Protein AF-0000000075587419 (afdb_homodimer)

Solvent-accessible surface area (backbone atoms only — not comparable to full-atom values): 16718 Å² total; per-residue (Å²): 127,81,74,70,80,61,80,51,51,25,39,32,24,31,25,65,52,13,29,48,68,8,31,44,42,32,24,50,43,50,51,53,29,52,75,66,73,36,56,77,49,46,43,78,40,46,19,4,67,45,66,88,37,53,71,34,62,35,39,66,67,46,31,51,58,33,42,78,71,72,31,72,43,68,49,55,13,34,51,61,53,76,65,49,57,74,70,33,64,33,36,35,16,32,32,68,66,49,41,52,57,54,43,68,64,37,88,46,70,73,46,31,68,29,51,42,49,40,35,77,23,35,66,84,53,67,85,52,72,47,48,65,79,32,86,88,57,51,73,66,36,42,51,49,33,49,52,50,42,52,36,13,44,52,31,42,50,61,69,75,95,127,81,74,69,79,60,78,52,51,24,38,32,23,32,25,65,50,13,28,49,68,8,30,45,42,33,25,51,43,50,50,53,30,52,77,68,73,36,55,77,48,45,43,77,40,46,19,4,68,43,66,87,37,53,71,34,62,35,40,67,68,46,32,50,59,33,40,78,72,72,32,72,45,67,50,57,12,33,52,59,53,75,64,49,58,75,69,33,66,34,36,33,18,32,32,68,68,47,42,53,56,54,42,68,65,37,88,46,68,74,46,29,67,28,52,41,48,40,35,78,23,36,67,86,52,67,86,50,75,48,48,66,79,32,88,88,56,51,74,65,35,44,51,49,32,49,52,48,42,51,36,15,44,52,31,42,51,60,68,75,95

Radius of gyration: 21.76 Å; Cα contacts (8 Å, |Δi|>4): 624; chains: 2; bounding box: 37×87×52 Å

Secondary structure (DSSP, 8-state):
--------EEEEEEESSSSSHHHHHHHHHHHHHHHTT-GGGEEEEEEESSSTTTTPPPPHHHHHHHHHTT----PPP-B--THHHHH-SEEEESSHHHHHHHHHH-SSHHHHTTEEEGGGG-SSSTT-------TTS-HHHHHHHHHHHHHHHHHHHHHH-/--------EEEEEEESSSSSHHHHHHHHHHHHHHHTT-GGGEEEEEEESSSTTTTPPPPHHHHHHHHHTT----PPP-B--THHHHH-SEEEESSHHHHHHHHHH-SSHHHHTTEEEGGGG-SSSTT-------TTS-HHHHHHHHHHHHHHHHHHHHHH-

Sequence (322 aa):
MTTKNEAQTKILFICLGNICRSPAAHAVFQKAIEERGLTHHYMVDSAGIGDWHVGQLPDKRMMLQGKKRGYCINHHARQFTNDDFQHFDYIVVMDDDNYRIISQRARNEAERKKVMKMADFFQEYKGVKSVPDPYYGTTRDFDNALDLIEDGVNGMLSRLVMTTKNEAQTKILFICLGNICRSPAAHAVFQKAIEERGLTHHYMVDSAGIGDWHVGQLPDKRMMLQGKKRGYCINHHARQFTNDDFQHFDYIVVMDDDNYRIISQRARNEAERKKVMKMADFFQEYKGVKSVPDPYYGTTRDFDNALDLIEDGVNGMLSRLV

Nearest PDB structures (foldseek):
  3js5-assembly1_A  TM=9.833E-01  e=1.349E-21  Entamoeba histolytica HM-1:IMSS
  3jvi-assembly1_A  TM=9.745E-01  e=3.110E-19  Entamoeba histolytica HM-1:IMSS
  5jnu-assembly1_B  TM=9.239E-01  e=7.171E-17  Mus musculus
  1c0e-assembly2_B  TM=9.337E-01  e=1.189E-16  Bos taurus
  1d2a-assembly2_B  TM=9.361E-01  e=1.591E-15  Saccharomyces cerevisiae

Organism: NCBI:txid702438

pLDDT: mean 94.75, std 10.55, range [31.19, 98.94]

Structure (mmCIF, N/CA/C/O backbone):
data_AF-0000000075587419-model_v1
#
loop_
_entity.id
_entity.type
_entity.pdbx_description
1 polymer protein-tyrosine-phosphatase
#
loop_
_atom_site.group_PDB
_atom_site.id
_atom_site.type_symbol
_atom_site.label_atom_id
_atom_site.label_alt_id
_atom_site.label_comp_id
_atom_site.label_asym_id
_atom_site.label_entity_id
_atom_site.label_seq_id
_atom_site.pdbx_PDB_ins_code
_atom_site.Cartn_x
_atom_site.Cartn_y
_atom_site.Cartn_z
_atom_site.occupancy
_atom_site.B_iso_or_equiv
_atom_site.auth_seq_id
_atom_site.auth_comp_id
_atom_site.auth_asym_id
_atom_site.auth_atom_id
_atom_site.pdbx_PDB_model_num
ATOM 1 N N . MET A 1 1 ? -3.43 -40.188 -30.297 1 31.19 1 MET A N 1
ATOM 2 C CA . MET A 1 1 ? -3.768 -39.688 -28.984 1 31.19 1 MET A CA 1
ATOM 3 C C . MET A 1 1 ? -3.809 -38.156 -29 1 31.19 1 MET A C 1
ATOM 5 O O . MET A 1 1 ? -2.791 -37.5 -29.25 1 31.19 1 MET A O 1
ATOM 9 N N . THR A 1 2 ? -4.816 -37.562 -29.562 1 38.53 2 THR A N 1
ATOM 10 C CA . THR A 1 2 ? -4.957 -36.125 -29.703 1 38.53 2 THR A CA 1
ATOM 11 C C . THR A 1 2 ? -4.574 -35.406 -28.406 1 38.53 2 THR A C 1
ATOM 13 O O . THR A 1 2 ? -5.168 -35.656 -27.359 1 38.53 2 THR A O 1
ATOM 16 N N . THR A 1 3 ? -3.326 -35.281 -28.094 1 41.09 3 THR A N 1
ATOM 17 C CA . THR A 1 3 ? -2.799 -34.531 -26.953 1 41.09 3 THR A CA 1
ATOM 18 C C . THR A 1 3 ? -3.705 -33.375 -26.578 1 41.09 3 THR A C 1
ATOM 20 O O . THR A 1 3 ? -3.9 -32.469 -27.391 1 41.09 3 THR A O 1
ATOM 23 N N . LYS A 1 4 ? -4.891 -33.719 -26.156 1 42.91 4 LYS A N 1
ATOM 24 C CA . LYS A 1 4 ? -5.898 -32.75 -25.719 1 42.91 4 LYS A CA 1
ATOM 25 C C . LYS A 1 4 ? -5.246 -31.5 -25.141 1 42.91 4 LYS A C 1
ATOM 27 O O . LYS A 1 4 ? -4.453 -31.578 -24.188 1 42.91 4 LYS A O 1
ATOM 32 N N . ASN A 1 5 ? -4.715 -30.516 -25.781 1 49.97 5 ASN A N 1
ATOM 33 C CA . ASN A 1 5 ? -4.223 -29.172 -25.469 1 49.97 5 ASN A CA 1
ATOM 34 C C . ASN A 1 5 ? -4.914 -28.578 -24.25 1 49.97 5 ASN A C 1
ATOM 36 O O . ASN A 1 5 ? -5.965 -27.953 -24.359 1 49.97 5 ASN A O 1
ATOM 40 N N . GLU A 1 6 ? -5.059 -29.438 -23.188 1 61.56 6 GLU A N 1
ATOM 41 C CA . GLU A 1 6 ? -5.805 -29.062 -22 1 61.56 6 GLU A CA 1
ATOM 42 C C . GLU A 1 6 ? -5.445 -27.656 -21.547 1 61.56 6 GLU A C 1
ATOM 44 O O . GLU A 1 6 ? -4.266 -27.297 -21.484 1 61.56 6 GLU A O 1
ATOM 49 N N . ALA A 1 7 ? -6.379 -26.719 -21.656 1 83.12 7 ALA A N 1
ATOM 50 C CA . ALA A 1 7 ? -6.262 -25.297 -21.344 1 83.12 7 ALA A CA 1
ATOM 51 C C . ALA A 1 7 ? -5.59 -25.094 -19.984 1 83.12 7 ALA A C 1
ATOM 53 O O . ALA A 1 7 ? -5.844 -25.828 -19.031 1 83.12 7 ALA A O 1
ATOM 54 N N . GLN A 1 8 ? -4.414 -24.547 -19.922 1 93.81 8 GLN A N 1
ATOM 55 C CA . GLN A 1 8 ? -3.662 -24.25 -18.719 1 93.81 8 GLN A CA 1
ATOM 56 C C . GLN A 1 8 ? -4.402 -23.219 -17.844 1 93.81 8 GLN A C 1
ATOM 58 O O . GLN A 1 8 ? -5.055 -22.312 -18.375 1 93.81 8 GLN A O 1
ATOM 63 N N . THR A 1 9 ? -4.395 -23.594 -16.516 1 97.38 9 THR A N 1
ATOM 64 C CA . THR A 1 9 ? -4.797 -22.562 -15.57 1 97.38 9 THR A CA 1
ATOM 65 C C . THR A 1 9 ? -3.707 -21.5 -15.43 1 97.38 9 THR A C 1
ATOM 67 O O . THR A 1 9 ? -2.553 -21.828 -15.148 1 97.38 9 THR A O 1
ATOM 70 N N . LYS A 1 10 ? -4.02 -20.234 -15.672 1 98.44 10 LYS A N 1
ATOM 71 C CA . LYS A 1 10 ? -3.041 -19.156 -15.688 1 98.44 10 LYS A CA 1
ATOM 72 C C . LYS A 1 10 ? -3.135 -18.312 -14.414 1 98.44 10 LYS A C 1
ATOM 74 O O . LYS A 1 10 ? -4.191 -17.766 -14.109 1 98.44 10 LYS A O 1
ATOM 79 N N . ILE A 1 11 ? -2.018 -18.219 -13.703 1 98.5 11 ILE A N 1
ATOM 80 C CA . ILE A 1 11 ? -1.975 -17.547 -12.414 1 98.5 11 ILE A CA 1
ATOM 81 C C . ILE A 1 11 ? -1 -16.375 -12.477 1 98.5 11 ILE A C 1
ATOM 83 O O . ILE A 1 11 ? 0.13 -16.516 -12.945 1 98.5 11 ILE A O 1
ATOM 87 N N . LEU A 1 12 ? -1.429 -15.219 -12.055 1 98.88 12 LEU A N 1
ATOM 88 C CA . LEU A 1 12 ? -0.591 -14.031 -11.953 1 98.88 12 LEU A CA 1
ATOM 89 C C . LEU A 1 12 ? -0.449 -13.586 -10.5 1 98.88 12 LEU A C 1
ATOM 91 O O . LEU A 1 12 ? -1.449 -13.352 -9.812 1 98.88 12 LEU A O 1
ATOM 95 N N . PHE A 1 13 ? 0.762 -13.539 -9.984 1 98.94 13 PHE A N 1
ATOM 96 C CA . PHE A 1 13 ? 1.027 -13.008 -8.648 1 98.94 13 PHE A CA 1
ATOM 97 C C . PHE A 1 13 ? 1.402 -11.539 -8.711 1 98.94 13 PHE A C 1
ATOM 99 O O . PHE A 1 13 ? 2.209 -11.133 -9.555 1 98.94 13 PHE A O 1
ATOM 106 N N . ILE A 1 14 ? 0.777 -10.688 -7.816 1 98.81 14 ILE A N 1
ATOM 107 C CA . ILE A 1 14 ? 0.972 -9.242 -7.875 1 98.81 14 ILE A CA 1
ATOM 108 C C . ILE A 1 14 ? 1.433 -8.727 -6.516 1 98.81 14 ILE A C 1
ATOM 110 O O . ILE A 1 14 ? 0.885 -9.117 -5.48 1 98.81 14 ILE A O 1
ATOM 114 N N . CYS A 1 15 ? 2.455 -7.961 -6.535 1 98.12 15 CYS A N 1
ATOM 115 C CA . CYS A 1 15 ? 2.781 -7.098 -5.406 1 98.12 15 CYS A CA 1
ATOM 116 C C . CYS A 1 15 ? 3.08 -5.68 -5.875 1 98.12 15 CYS A C 1
ATOM 118 O O . CYS A 1 15 ? 2.822 -5.336 -7.027 1 98.12 15 CYS A O 1
ATOM 120 N N . LEU A 1 16 ? 3.5 -4.84 -4.992 1 96.5 16 LEU A N 1
ATOM 121 C CA . LEU A 1 16 ? 3.643 -3.424 -5.32 1 96.5 16 LEU A CA 1
ATOM 122 C C . LEU A 1 16 ? 4.707 -3.219 -6.395 1 96.5 16 LEU A C 1
ATOM 124 O O . LEU A 1 16 ? 4.43 -2.631 -7.445 1 96.5 16 LEU A O 1
ATOM 128 N N . GLY A 1 17 ? 5.891 -3.811 -6.246 1 96.19 17 GLY A N 1
ATOM 129 C CA . GLY A 1 17 ? 7.012 -3.484 -7.113 1 96.19 17 GLY A CA 1
ATOM 130 C C . GLY A 1 17 ? 7.449 -4.648 -7.98 1 96.19 17 GLY A C 1
ATOM 131 O O . GLY A 1 17 ? 8.312 -4.492 -8.844 1 96.19 17 GLY A O 1
ATOM 132 N N . ASN A 1 18 ? 6.949 -5.844 -7.652 1 98.06 18 ASN A N 1
ATOM 133 C CA . ASN A 1 18 ? 7.332 -7.055 -8.375 1 98.06 18 ASN A CA 1
ATOM 134 C C . ASN A 1 18 ? 8.812 -7.363 -8.203 1 98.06 18 ASN A C 1
ATOM 136 O O . ASN A 1 18 ? 9.484 -7.781 -9.148 1 98.06 18 ASN A O 1
ATOM 140 N N . ILE A 1 19 ? 9.297 -7.152 -7.047 1 97.31 19 ILE A N 1
ATOM 141 C CA . ILE A 1 19 ? 10.719 -7.414 -6.863 1 97.31 19 ILE A CA 1
ATOM 142 C C . ILE A 1 19 ? 10.93 -8.25 -5.605 1 97.31 19 ILE A C 1
ATOM 144 O O . ILE A 1 19 ? 12.062 -8.633 -5.285 1 97.31 19 ILE A O 1
ATOM 148 N N . CYS A 1 20 ? 9.852 -8.531 -4.812 1 97.56 20 CYS A N 1
ATOM 149 C CA . CYS A 1 20 ? 10.031 -9.312 -3.596 1 97.56 20 CYS A CA 1
ATOM 150 C C . CYS A 1 20 ? 8.969 -10.391 -3.477 1 97.56 20 CYS A C 1
ATOM 152 O O . CYS A 1 20 ? 9.188 -11.539 -3.873 1 97.56 20 CYS A O 1
ATOM 154 N N . ARG A 1 21 ? 7.777 -10 -3.129 1 98.5 21 ARG A N 1
ATOM 155 C CA . ARG A 1 21 ? 6.738 -10.945 -2.736 1 98.5 21 ARG A CA 1
ATOM 156 C C . ARG A 1 21 ? 6.195 -11.695 -3.947 1 98.5 21 ARG A C 1
ATOM 158 O O . ARG A 1 21 ? 6.082 -12.922 -3.928 1 98.5 21 ARG A O 1
ATOM 165 N N . SER A 1 22 ? 5.941 -10.922 -5.051 1 98.88 22 SER A N 1
ATOM 166 C CA . SER A 1 22 ? 5.277 -11.555 -6.188 1 98.88 22 SER A CA 1
ATOM 167 C C . SER A 1 22 ? 6.238 -12.438 -6.973 1 98.88 22 SER A C 1
ATOM 169 O O . SER A 1 22 ? 5.879 -13.539 -7.387 1 98.88 22 SER A O 1
ATOM 171 N N . PRO A 1 23 ? 7.441 -12.055 -7.195 1 98.81 23 PRO A N 1
ATOM 172 C CA . PRO A 1 23 ? 8.344 -13.016 -7.84 1 98.81 23 PRO A CA 1
ATOM 173 C C . PRO A 1 23 ? 8.648 -14.227 -6.961 1 98.81 23 PRO A C 1
ATOM 175 O O . PRO A 1 23 ? 8.867 -15.328 -7.477 1 98.81 23 PRO A O 1
ATOM 178 N N . ALA A 1 24 ? 8.719 -14.062 -5.66 1 98.88 24 ALA A N 1
ATOM 179 C CA . ALA A 1 24 ? 8.859 -15.203 -4.762 1 98.88 24 ALA A CA 1
ATOM 180 C C . ALA A 1 24 ? 7.688 -16.172 -4.914 1 98.88 24 ALA A C 1
ATOM 182 O O . ALA A 1 24 ? 7.883 -17.391 -5.02 1 98.88 24 ALA A O 1
ATOM 183 N N . ALA A 1 25 ? 6.512 -15.625 -4.961 1 98.94 25 ALA A N 1
ATOM 184 C CA . ALA A 1 25 ? 5.316 -16.453 -5.141 1 98.94 25 ALA A CA 1
ATOM 185 C C . ALA A 1 25 ? 5.367 -17.203 -6.465 1 98.94 25 ALA A C 1
ATOM 187 O O . ALA A 1 25 ? 4.996 -18.375 -6.531 1 98.94 25 ALA A O 1
ATOM 188 N N . HIS A 1 26 ? 5.801 -16.516 -7.508 1 98.81 26 HIS A N 1
ATOM 189 C CA . HIS A 1 26 ? 5.992 -17.141 -8.812 1 98.81 26 HIS A CA 1
ATOM 190 C C . HIS A 1 26 ? 6.914 -18.359 -8.711 1 98.81 26 HIS A C 1
ATOM 192 O O . HIS A 1 26 ? 6.559 -19.453 -9.156 1 98.81 26 HIS A O 1
ATOM 198 N N . ALA A 1 27 ? 8.031 -18.172 -8.109 1 98.88 27 ALA A N 1
ATOM 199 C CA . ALA A 1 27 ? 9.047 -19.234 -8.031 1 98.88 27 ALA A CA 1
ATOM 200 C C . ALA A 1 27 ? 8.562 -20.391 -7.164 1 98.88 27 ALA A C 1
ATOM 202 O O . ALA A 1 27 ? 8.766 -21.562 -7.504 1 98.88 27 ALA A O 1
ATOM 203 N N . VAL A 1 28 ? 7.949 -20.047 -6.062 1 98.88 28 VAL A N 1
ATOM 204 C CA . VAL A 1 28 ? 7.438 -21.078 -5.156 1 98.88 28 VAL A CA 1
ATOM 205 C C . VAL A 1 28 ? 6.371 -21.906 -5.863 1 98.88 28 VAL A C 1
ATOM 207 O O . VAL A 1 28 ? 6.375 -23.141 -5.785 1 98.88 28 VAL A O 1
ATOM 210 N N . PHE A 1 29 ? 5.477 -21.203 -6.543 1 98.75 29 PHE A N 1
ATOM 211 C CA . PHE A 1 29 ? 4.426 -21.906 -7.281 1 98.75 29 PHE A CA 1
ATOM 212 C C . PHE A 1 29 ? 5.023 -22.766 -8.383 1 98.75 29 PHE A C 1
ATOM 214 O O . PHE A 1 29 ? 4.625 -23.922 -8.547 1 98.75 29 PHE A O 1
ATOM 221 N N . GLN A 1 30 ? 5.953 -22.203 -9.086 1 98.38 30 GLN A N 1
ATOM 222 C CA . GLN A 1 30 ? 6.602 -22.938 -10.172 1 98.38 30 GLN A CA 1
ATOM 223 C C . GLN A 1 30 ? 7.25 -24.219 -9.664 1 98.38 30 GLN A C 1
ATOM 225 O O . GLN A 1 30 ? 7.066 -25.281 -10.25 1 98.38 30 GLN A O 1
ATOM 230 N N . LYS A 1 31 ? 7.973 -24.094 -8.633 1 98.44 31 LYS A N 1
ATOM 231 C CA . LYS A 1 31 ? 8.625 -25.281 -8.07 1 98.44 31 LYS A CA 1
ATOM 232 C C . LYS A 1 31 ? 7.594 -26.312 -7.609 1 98.44 31 LYS A C 1
ATOM 234 O O . LYS A 1 31 ? 7.77 -27.516 -7.828 1 98.44 31 LYS A O 1
ATOM 239 N N . ALA A 1 32 ? 6.582 -25.859 -6.984 1 98.12 32 ALA A N 1
ATOM 240 C CA . ALA A 1 32 ? 5.547 -26.75 -6.457 1 98.12 32 ALA A CA 1
ATOM 241 C C . ALA A 1 32 ? 4.891 -27.547 -7.578 1 98.12 32 ALA A C 1
ATOM 243 O O . ALA A 1 32 ? 4.66 -28.75 -7.441 1 98.12 32 ALA A O 1
ATOM 244 N N . ILE A 1 33 ? 4.617 -26.891 -8.68 1 97.25 33 ILE A N 1
ATOM 245 C CA . ILE A 1 33 ? 3.941 -27.594 -9.758 1 97.25 33 ILE A CA 1
ATOM 246 C C . ILE A 1 33 ? 4.93 -28.516 -10.469 1 97.25 33 ILE A C 1
ATOM 248 O O . ILE A 1 33 ? 4.555 -29.594 -10.945 1 97.25 33 ILE A O 1
ATOM 252 N N . GLU A 1 34 ? 6.164 -28.094 -10.562 1 97.19 34 GLU A N 1
ATOM 253 C CA . GLU A 1 34 ? 7.188 -28.969 -11.133 1 97.19 34 GLU A CA 1
ATOM 254 C C . GLU A 1 34 ? 7.336 -30.25 -10.328 1 97.19 34 GLU A C 1
ATOM 256 O O . GLU A 1 34 ? 7.355 -31.344 -10.891 1 97.19 34 GLU A O 1
ATOM 261 N N . GLU A 1 35 ? 7.344 -30.109 -9.062 1 97.06 35 GLU A N 1
ATOM 262 C CA . GLU A 1 35 ? 7.535 -31.25 -8.172 1 97.06 35 GLU A CA 1
ATOM 263 C C . GLU A 1 35 ? 6.336 -32.188 -8.211 1 97.06 35 GLU A C 1
ATOM 265 O O . GLU A 1 35 ? 6.465 -33.375 -7.934 1 97.06 35 GLU A O 1
ATOM 270 N N . ARG A 1 36 ? 5.227 -31.703 -8.641 1 95.38 36 ARG A N 1
ATOM 271 C CA . ARG A 1 36 ? 4 -32.5 -8.648 1 95.38 36 ARG A CA 1
ATOM 272 C C . ARG A 1 36 ? 3.662 -32.969 -10.055 1 95.38 36 ARG A C 1
ATOM 274 O O . ARG A 1 36 ? 2.609 -33.562 -10.281 1 95.38 36 ARG A O 1
ATOM 281 N N . GLY A 1 37 ? 4.492 -32.656 -11.031 1 95.5 37 GLY A N 1
ATOM 282 C CA . GLY A 1 37 ? 4.254 -33.062 -12.414 1 95.5 37 GLY A CA 1
ATOM 283 C C . GLY A 1 37 ? 3.1 -32.312 -13.055 1 95.5 37 GLY A C 1
ATOM 284 O O . GLY A 1 37 ? 2.41 -32.844 -13.922 1 95.5 37 GLY A O 1
ATOM 285 N N . LEU A 1 38 ? 2.91 -31.031 -12.594 1 95.5 38 LEU A N 1
ATOM 286 C CA . LEU A 1 38 ? 1.747 -30.281 -13.039 1 95.5 38 LEU A CA 1
ATOM 287 C C . LEU A 1 38 ? 2.168 -29.125 -13.938 1 95.5 38 LEU A C 1
ATOM 289 O O . LEU A 1 38 ? 1.377 -28.203 -14.188 1 95.5 38 LEU A O 1
ATOM 293 N N . THR A 1 39 ? 3.35 -29.125 -14.445 1 95.06 39 THR A N 1
ATOM 294 C CA . THR A 1 39 ? 3.918 -28.016 -15.195 1 95.06 39 THR A CA 1
ATOM 295 C C . THR A 1 39 ? 3.08 -27.719 -16.438 1 95.06 39 THR A C 1
ATOM 297 O O . THR A 1 39 ? 2.936 -26.547 -16.828 1 95.06 39 THR A O 1
ATOM 300 N N . HIS A 1 40 ? 2.461 -28.688 -17 1 94.5 40 HIS A N 1
ATOM 301 C CA . HIS A 1 40 ? 1.701 -28.5 -18.234 1 94.5 40 HIS A CA 1
ATOM 302 C C . HIS A 1 40 ? 0.271 -28.062 -17.938 1 94.5 40 HIS A C 1
ATOM 304 O O . HIS A 1 40 ? -0.466 -27.688 -18.844 1 94.5 40 HIS A O 1
ATOM 310 N N . HIS A 1 41 ? -0.057 -28.031 -16.688 1 95.94 41 HIS A N 1
ATOM 311 C CA . HIS A 1 41 ? -1.428 -27.703 -16.312 1 95.94 41 HIS A CA 1
ATOM 312 C C . HIS A 1 41 ? -1.55 -26.25 -15.883 1 95.94 41 HIS A C 1
ATOM 314 O O . HIS A 1 41 ? -2.658 -25.719 -15.781 1 95.94 41 HIS A O 1
ATOM 320 N N . TYR A 1 42 ? -0.368 -25.609 -15.656 1 97.31 42 TYR A N 1
ATOM 321 C CA . TYR A 1 42 ? -0.406 -24.266 -15.117 1 97.31 42 TYR A CA 1
ATOM 322 C C . TYR A 1 42 ? 0.548 -23.344 -15.875 1 97.31 42 TYR A C 1
ATOM 324 O O . TYR A 1 42 ? 1.586 -23.797 -16.375 1 97.31 42 TYR A O 1
ATOM 332 N N . MET A 1 43 ? 0.171 -22.125 -16.031 1 97.31 43 MET A N 1
ATOM 333 C CA . MET A 1 43 ? 1.04 -21.016 -16.406 1 97.31 43 MET A CA 1
ATOM 334 C C . MET A 1 43 ? 1.11 -19.984 -15.297 1 97.31 43 MET A C 1
ATOM 336 O O . MET A 1 43 ? 0.081 -19.578 -14.758 1 97.31 43 MET A O 1
ATOM 340 N N . VAL A 1 44 ? 2.301 -19.641 -14.922 1 98.19 44 VAL A N 1
ATOM 341 C CA . VAL A 1 44 ? 2.459 -18.719 -13.805 1 98.19 44 VAL A CA 1
ATOM 342 C C . VAL A 1 44 ? 3.297 -17.516 -14.234 1 98.19 44 VAL A C 1
ATOM 344 O O . VAL A 1 44 ? 4.203 -17.656 -15.055 1 98.19 44 VAL A O 1
ATOM 347 N N . ASP A 1 45 ? 2.938 -16.344 -13.75 1 98.56 45 ASP A N 1
ATOM 348 C CA . ASP A 1 45 ? 3.65 -15.086 -13.961 1 98.56 45 ASP A CA 1
ATOM 349 C C . ASP A 1 45 ? 3.537 -14.172 -12.742 1 98.56 45 ASP A C 1
ATOM 351 O O . ASP A 1 45 ? 2.85 -14.508 -11.773 1 98.56 45 ASP A O 1
ATOM 355 N N . SER A 1 46 ? 4.285 -13.164 -12.703 1 98.81 46 SER A N 1
ATOM 356 C CA . SER A 1 46 ? 4.18 -12.156 -11.656 1 98.81 46 SER A CA 1
ATOM 357 C C . SER A 1 46 ? 4.363 -10.75 -12.227 1 98.81 46 SER A C 1
ATOM 359 O O . SER A 1 46 ? 4.969 -10.578 -13.289 1 98.81 46 SER A O 1
ATOM 361 N N . ALA A 1 47 ? 3.777 -9.742 -11.578 1 98.75 47 ALA A N 1
ATOM 362 C CA . ALA A 1 47 ? 3.828 -8.344 -12.008 1 98.75 47 ALA A CA 1
ATOM 363 C C . ALA A 1 47 ? 3.709 -7.398 -10.812 1 98.75 47 ALA A C 1
ATOM 365 O O . ALA A 1 47 ? 3.35 -7.82 -9.711 1 98.75 47 ALA A O 1
ATOM 366 N N . GLY A 1 48 ? 4.062 -6.172 -11.07 1 98.12 48 GLY A N 1
ATOM 367 C CA . GLY A 1 48 ? 3.908 -5.117 -10.078 1 98.12 48 GLY A CA 1
ATOM 368 C C . GLY A 1 48 ? 2.834 -4.109 -10.445 1 98.12 48 GLY A C 1
ATOM 369 O O . GLY A 1 48 ? 2.389 -4.059 -11.594 1 98.12 48 GLY A O 1
ATOM 370 N N . ILE A 1 49 ? 2.473 -3.336 -9.469 1 95.62 49 ILE A N 1
ATOM 371 C CA . ILE A 1 49 ? 1.471 -2.293 -9.672 1 95.62 49 ILE A CA 1
ATOM 372 C C . ILE A 1 49 ? 2.104 -1.097 -10.375 1 95.62 49 ILE A C 1
ATOM 374 O O . ILE A 1 49 ? 1.521 -0.541 -11.312 1 95.62 49 ILE A O 1
ATOM 378 N N . GLY A 1 50 ? 3.316 -0.728 -9.906 1 89.06 50 GLY A N 1
ATOM 379 C CA . GLY A 1 50 ? 4.016 0.385 -10.531 1 89.06 50 GLY A CA 1
ATOM 380 C C . GLY A 1 50 ? 5.062 -0.056 -11.539 1 89.06 50 GLY A C 1
ATOM 381 O O . GLY A 1 50 ? 5.387 -1.242 -11.625 1 89.06 50 GLY A O 1
ATOM 382 N N . ASP A 1 51 ? 5.598 0.902 -12.305 1 91.12 51 ASP A N 1
ATOM 383 C CA . ASP A 1 51 ? 6.562 0.585 -13.352 1 91.12 51 ASP A CA 1
ATOM 384 C C . ASP A 1 51 ? 7.984 0.91 -12.898 1 91.12 51 ASP A C 1
ATOM 386 O O . ASP A 1 51 ? 8.914 0.901 -13.711 1 91.12 51 ASP A O 1
ATOM 390 N N . TRP A 1 52 ? 8.18 1.095 -11.664 1 89.38 52 TRP A N 1
ATOM 391 C CA . TRP A 1 52 ? 9.414 1.648 -11.125 1 89.38 52 TRP A CA 1
ATOM 392 C C . TRP A 1 52 ? 10.57 0.658 -11.273 1 89.38 52 TRP A C 1
ATOM 394 O O . TRP A 1 52 ? 11.727 1.057 -11.383 1 89.38 52 TRP A O 1
ATOM 404 N N . HIS A 1 53 ? 10.18 -0.604 -11.289 1 93.44 53 HIS A N 1
ATOM 405 C CA . HIS A 1 53 ? 11.234 -1.615 -11.281 1 93.44 53 HIS A CA 1
ATOM 406 C C . HIS A 1 53 ? 11.195 -2.469 -12.539 1 93.44 53 HIS A C 1
ATOM 408 O O . HIS A 1 53 ? 11.766 -3.559 -12.578 1 93.44 53 HIS A O 1
ATOM 414 N N . VAL A 1 54 ? 10.508 -2.031 -13.586 1 96 54 VAL A N 1
ATOM 415 C CA . VAL A 1 54 ? 10.352 -2.803 -14.812 1 96 54 VAL A CA 1
ATOM 416 C C . VAL A 1 54 ? 11.719 -3.195 -15.359 1 96 54 VAL A C 1
ATOM 418 O O . VAL A 1 54 ? 12.609 -2.354 -15.484 1 96 54 VAL A O 1
ATOM 421 N N . GLY A 1 55 ? 11.859 -4.461 -15.625 1 97.62 55 GLY A N 1
ATOM 422 C CA . GLY A 1 55 ? 13.086 -4.969 -16.219 1 97.62 55 GLY A CA 1
ATOM 423 C C . GLY A 1 55 ? 14.125 -5.379 -15.188 1 97.62 55 GLY A C 1
ATOM 424 O O . GLY A 1 55 ? 15.117 -6.031 -15.516 1 97.62 55 GLY A O 1
ATOM 425 N N . GLN A 1 56 ? 13.914 -5.086 -13.914 1 97.25 56 GLN A N 1
ATOM 426 C CA . GLN A 1 56 ? 14.875 -5.375 -12.859 1 97.25 56 GLN A CA 1
ATOM 427 C C . GLN A 1 56 ? 14.672 -6.777 -12.289 1 97.25 56 GLN A C 1
ATOM 429 O O . GLN A 1 56 ? 13.562 -7.324 -12.359 1 97.25 56 GLN A O 1
ATOM 434 N N . LEU A 1 57 ? 15.742 -7.324 -11.797 1 97.75 57 LEU A N 1
ATOM 435 C CA . LEU A 1 57 ? 15.68 -8.578 -11.055 1 97.75 57 LEU A CA 1
ATOM 436 C C . LEU A 1 57 ? 15.094 -8.367 -9.664 1 97.75 57 LEU A C 1
ATOM 438 O O . LEU A 1 57 ? 15.039 -7.238 -9.172 1 97.75 57 LEU A O 1
ATOM 442 N N . PRO A 1 58 ? 14.648 -9.445 -9.039 1 97.94 58 PRO A N 1
ATOM 443 C CA . PRO A 1 58 ? 14.133 -9.344 -7.672 1 97.94 58 PRO A CA 1
ATOM 444 C C . PRO A 1 58 ? 15.188 -8.852 -6.684 1 97.94 58 PRO A C 1
ATOM 446 O O . PRO A 1 58 ? 16.375 -8.836 -7 1 97.94 58 PRO A O 1
ATOM 449 N N . ASP A 1 59 ? 14.695 -8.375 -5.594 1 97.56 59 ASP A N 1
ATOM 450 C CA . ASP A 1 59 ? 15.562 -7.98 -4.488 1 97.56 59 ASP A CA 1
ATOM 451 C C . ASP A 1 59 ? 16.562 -9.086 -4.152 1 97.56 59 ASP A C 1
ATOM 453 O O . ASP A 1 59 ? 16.188 -10.258 -4.031 1 97.56 59 ASP A O 1
ATOM 457 N N . LYS A 1 60 ? 17.812 -8.672 -3.967 1 97.81 60 LYS A N 1
ATOM 458 C CA . LYS A 1 60 ? 18.875 -9.641 -3.73 1 97.81 60 LYS A CA 1
ATOM 459 C C . LYS A 1 60 ? 18.609 -10.461 -2.473 1 97.81 60 LYS A C 1
ATOM 461 O O . LYS A 1 6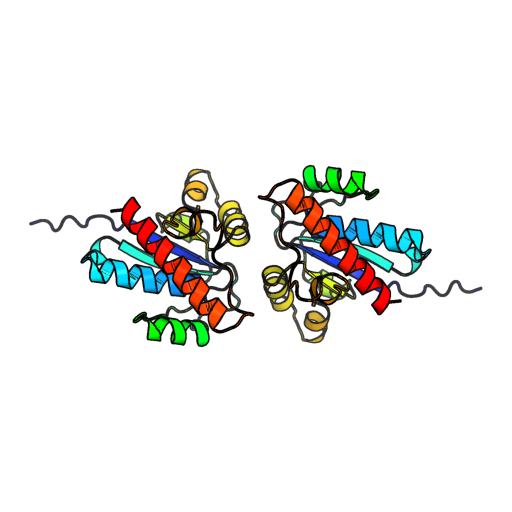0 ? 18.938 -11.648 -2.418 1 97.81 60 LYS A O 1
ATOM 466 N N . ARG A 1 61 ? 18.109 -9.875 -1.452 1 98.19 61 ARG A N 1
ATOM 467 C CA . ARG A 1 61 ? 17.812 -10.578 -0.208 1 98.19 61 ARG A CA 1
ATOM 468 C C . ARG A 1 61 ? 16.734 -11.641 -0.419 1 98.19 61 ARG A C 1
ATOM 470 O O . ARG A 1 61 ? 16.828 -12.734 0.136 1 98.19 61 ARG A O 1
ATOM 477 N N . MET A 1 62 ? 15.75 -11.305 -1.246 1 98.5 62 MET A N 1
ATOM 478 C CA . MET A 1 62 ? 14.719 -12.289 -1.556 1 98.5 62 MET A CA 1
ATOM 479 C C . MET A 1 62 ? 15.289 -13.438 -2.377 1 98.5 62 MET A C 1
ATOM 481 O O . MET A 1 62 ? 14.977 -14.602 -2.129 1 98.5 62 MET A O 1
ATOM 485 N N . MET A 1 63 ? 16.141 -13.125 -3.342 1 98.56 63 MET A N 1
ATOM 486 C CA . MET A 1 63 ? 16.781 -14.156 -4.156 1 98.56 63 MET A CA 1
ATOM 487 C C . MET A 1 63 ? 17.609 -15.094 -3.287 1 98.56 63 MET A C 1
ATOM 489 O O . MET A 1 63 ? 17.547 -16.312 -3.451 1 98.56 63 MET A O 1
ATOM 493 N N . LEU A 1 64 ? 18.328 -14.531 -2.348 1 98.25 64 LEU A N 1
ATOM 494 C CA . LEU A 1 64 ? 19.219 -15.312 -1.492 1 98.25 64 LEU A CA 1
ATOM 495 C C . LEU A 1 64 ? 18.406 -16.234 -0.571 1 98.25 64 LEU A C 1
ATOM 497 O O . LEU A 1 64 ? 18.688 -17.422 -0.492 1 98.25 64 LEU A O 1
ATOM 501 N N . GLN A 1 65 ? 17.438 -15.633 0.138 1 98.5 65 GLN A N 1
ATOM 502 C CA . GLN A 1 65 ? 16.625 -16.438 1.044 1 98.5 65 GLN A CA 1
ATOM 503 C C . GLN A 1 65 ? 15.859 -17.516 0.284 1 98.5 65 GLN A C 1
ATOM 505 O O . GLN A 1 65 ? 15.695 -18.641 0.778 1 98.5 65 GLN A O 1
ATOM 510 N N . GLY A 1 66 ? 15.383 -17.141 -0.878 1 98.56 66 GLY A N 1
ATOM 511 C CA . GLY A 1 66 ? 14.727 -18.141 -1.724 1 98.56 66 GLY A CA 1
ATOM 512 C C . GLY A 1 66 ? 15.641 -19.266 -2.137 1 98.56 66 GLY A C 1
ATOM 513 O O . GLY A 1 66 ? 15.25 -20.438 -2.096 1 98.56 66 GLY A O 1
ATOM 514 N N . LYS A 1 67 ? 16.828 -18.891 -2.523 1 98.5 67 LYS A N 1
ATOM 515 C CA . LYS A 1 67 ? 17.812 -19.891 -2.955 1 98.5 67 LYS A CA 1
ATOM 516 C C . LYS A 1 67 ? 18.109 -20.891 -1.84 1 98.5 67 LYS A C 1
ATOM 518 O O . LYS A 1 67 ? 18.234 -22.094 -2.094 1 98.5 67 LYS A O 1
ATOM 523 N N . LYS A 1 68 ? 18.203 -20.422 -0.621 1 98.44 68 LYS A N 1
ATOM 524 C CA . LYS A 1 68 ? 18.453 -21.281 0.532 1 98.44 68 LYS A CA 1
ATOM 525 C C . LYS A 1 68 ? 17.359 -22.344 0.672 1 98.44 68 LYS A C 1
ATOM 527 O O . LYS A 1 68 ? 17.594 -23.422 1.234 1 98.44 68 LYS A O 1
ATOM 532 N N . ARG A 1 69 ? 16.219 -22.094 0.099 1 98.19 69 ARG A N 1
ATOM 533 C CA . ARG A 1 69 ? 15.086 -23 0.213 1 98.19 69 ARG A CA 1
ATOM 534 C C . ARG A 1 69 ? 14.859 -23.766 -1.088 1 98.19 69 ARG A C 1
ATOM 536 O O . ARG A 1 69 ? 13.867 -24.484 -1.231 1 98.19 69 ARG A O 1
ATOM 543 N N . GLY A 1 70 ? 15.742 -23.5 -2.051 1 98.31 70 GLY A N 1
ATOM 544 C CA . GLY A 1 70 ? 15.695 -24.25 -3.297 1 98.31 70 GLY A CA 1
ATOM 545 C C . GLY A 1 70 ? 14.875 -23.562 -4.375 1 98.31 70 GLY A C 1
ATOM 546 O O . GLY A 1 70 ? 14.492 -24.188 -5.367 1 98.31 70 GLY A O 1
ATOM 547 N N . TYR A 1 71 ? 14.555 -22.281 -4.18 1 98.56 71 TYR A N 1
ATOM 548 C CA . TYR A 1 71 ? 13.781 -21.547 -5.184 1 98.56 71 TYR A CA 1
ATOM 549 C C . TYR A 1 71 ? 14.703 -20.75 -6.098 1 98.56 71 TYR A C 1
ATOM 551 O O . TYR A 1 71 ? 15.703 -20.188 -5.645 1 98.56 71 TYR A O 1
ATOM 559 N N . CYS A 1 72 ? 14.328 -20.719 -7.387 1 97.38 72 CYS A N 1
ATOM 560 C CA . CYS A 1 72 ? 14.977 -19.828 -8.336 1 97.38 72 CYS A CA 1
ATOM 561 C C . CYS A 1 72 ? 14.117 -18.594 -8.594 1 97.38 72 CYS A C 1
ATOM 563 O O . CYS A 1 72 ? 13.219 -18.609 -9.438 1 97.38 72 CYS A O 1
ATOM 565 N N . ILE A 1 73 ? 14.383 -17.531 -7.875 1 98.12 73 ILE A N 1
ATOM 566 C CA . ILE A 1 73 ? 13.633 -16.281 -7.984 1 98.12 73 ILE A CA 1
ATOM 567 C C . ILE A 1 73 ? 14.375 -15.312 -8.891 1 98.12 73 ILE A C 1
ATOM 569 O O . ILE A 1 73 ? 15.273 -14.602 -8.438 1 98.12 73 ILE A O 1
ATOM 573 N N . ASN A 1 74 ? 14.039 -15.289 -10.172 1 96.75 74 ASN A N 1
ATOM 574 C CA . ASN A 1 74 ? 14.828 -14.531 -11.133 1 96.75 74 ASN A CA 1
ATOM 575 C C . ASN A 1 74 ? 13.93 -13.836 -12.156 1 96.75 74 ASN A C 1
ATOM 577 O O . ASN A 1 74 ? 14.406 -13.422 -13.219 1 96.75 74 ASN A O 1
ATOM 581 N N . HIS A 1 75 ? 12.695 -13.758 -11.758 1 96.81 75 HIS A N 1
ATOM 582 C CA . HIS A 1 75 ? 11.75 -13.117 -12.656 1 96.81 75 HIS A CA 1
ATOM 583 C C . HIS A 1 75 ? 12.062 -11.633 -12.828 1 96.81 75 HIS A C 1
ATOM 585 O O . HIS A 1 75 ? 12.312 -10.93 -11.852 1 96.81 75 HIS A O 1
ATOM 591 N N . HIS A 1 76 ? 12.016 -11.148 -14.102 1 97.56 76 HIS A N 1
ATOM 592 C CA . HIS A 1 76 ? 12.18 -9.719 -14.344 1 97.56 76 HIS A CA 1
ATOM 593 C C . HIS A 1 76 ? 10.859 -8.977 -14.156 1 97.56 76 HIS A C 1
ATOM 595 O O . HIS A 1 76 ? 9.836 -9.383 -14.711 1 97.56 76 HIS A O 1
ATOM 601 N N . ALA A 1 77 ? 11 -7.91 -13.422 1 98.19 77 ALA A N 1
ATOM 602 C CA . ALA A 1 77 ? 9.805 -7.156 -13.047 1 98.19 77 ALA A CA 1
ATOM 603 C C . ALA A 1 77 ? 9.094 -6.609 -14.281 1 98.19 77 ALA A C 1
ATOM 605 O O . ALA A 1 77 ? 9.734 -6.145 -15.219 1 98.19 77 ALA A O 1
ATOM 606 N N . ARG A 1 78 ? 7.832 -6.652 -14.258 1 98.25 78 ARG A N 1
ATOM 607 C CA . ARG A 1 78 ? 6.957 -6.008 -15.234 1 98.25 78 ARG A CA 1
ATOM 608 C C . ARG A 1 78 ? 5.742 -5.395 -14.555 1 98.25 78 ARG A C 1
ATOM 610 O O . ARG A 1 78 ? 5.422 -5.734 -13.414 1 98.25 78 ARG A O 1
ATOM 617 N N . GLN A 1 79 ? 5.109 -4.461 -15.273 1 97.81 79 GLN A N 1
ATOM 618 C CA . GLN A 1 79 ? 3.951 -3.775 -14.711 1 97.81 79 GLN A CA 1
ATOM 619 C C . GLN A 1 79 ? 2.654 -4.488 -15.078 1 97.81 79 GLN A C 1
ATOM 621 O O . GLN A 1 79 ? 2.484 -4.93 -16.219 1 97.81 79 GLN A O 1
ATOM 626 N N . PHE A 1 80 ? 1.801 -4.594 -14.125 1 98.5 80 PHE A N 1
ATOM 627 C CA . PHE A 1 80 ? 0.438 -5.055 -14.367 1 98.5 80 PHE A CA 1
ATOM 628 C C . PHE A 1 80 ? -0.263 -4.156 -15.375 1 98.5 80 PHE A C 1
ATOM 630 O O . PHE A 1 80 ? -0.118 -2.934 -15.336 1 98.5 80 PHE A O 1
ATOM 637 N N . THR A 1 81 ? -0.966 -4.75 -16.297 1 97.25 81 THR A N 1
ATOM 638 C CA . THR A 1 81 ? -1.838 -4.039 -17.234 1 97.25 81 THR A CA 1
ATOM 639 C C . THR A 1 81 ? -3.24 -4.641 -17.234 1 97.25 81 THR A C 1
ATOM 641 O O . THR A 1 81 ? -3.43 -5.785 -16.797 1 97.25 81 THR A O 1
ATOM 644 N N . ASN A 1 82 ? -4.148 -3.895 -17.734 1 96 82 ASN A N 1
ATOM 645 C CA . ASN A 1 82 ? -5.523 -4.375 -17.766 1 96 82 ASN A CA 1
ATOM 646 C C . ASN A 1 82 ? -5.672 -5.617 -18.641 1 96 82 ASN A C 1
ATOM 648 O O . ASN A 1 82 ? -6.578 -6.426 -18.422 1 96 82 ASN A O 1
ATOM 652 N N . ASP A 1 83 ? -4.77 -5.793 -19.562 1 97.38 83 ASP A N 1
ATOM 653 C CA . ASP A 1 83 ? -4.781 -6.988 -20.391 1 97.38 83 ASP A CA 1
ATOM 654 C C . ASP A 1 83 ? -4.566 -8.25 -19.562 1 97.38 83 ASP A C 1
ATOM 656 O O . ASP A 1 83 ? -4.98 -9.336 -19.953 1 97.38 83 ASP A O 1
ATOM 660 N N . ASP A 1 84 ? -3.977 -8.055 -18.438 1 98.44 84 ASP A N 1
ATOM 661 C CA . ASP A 1 84 ? -3.719 -9.203 -17.578 1 98.44 84 ASP A CA 1
ATOM 662 C C . ASP A 1 84 ? -5.023 -9.805 -17.062 1 98.44 84 ASP A C 1
ATOM 664 O O . ASP A 1 84 ? -5.102 -11.016 -16.828 1 98.44 84 ASP A O 1
ATOM 668 N N . PHE A 1 85 ? -6.062 -9.016 -16.938 1 98.25 85 PHE A N 1
ATOM 669 C CA . PHE A 1 85 ? -7.367 -9.531 -16.562 1 98.25 85 PHE A CA 1
ATOM 670 C C . PHE A 1 85 ? -7.871 -10.547 -17.578 1 98.25 85 PHE A C 1
ATOM 672 O O . PHE A 1 85 ? -8.555 -11.508 -17.219 1 98.25 85 PHE A O 1
ATOM 679 N N . GLN A 1 86 ? -7.48 -10.336 -18.812 1 97 86 GLN A N 1
ATOM 680 C CA . GLN A 1 86 ? -7.953 -11.219 -19.875 1 97 86 GLN A CA 1
ATOM 681 C C . GLN A 1 86 ? -7.082 -12.469 -19.984 1 97 86 GLN A C 1
ATOM 683 O O . GLN A 1 86 ? -7.578 -13.547 -20.312 1 97 86 GLN A O 1
ATOM 688 N N . HIS A 1 87 ? -5.914 -12.328 -19.672 1 97.62 87 HIS A N 1
ATOM 689 C CA . HIS A 1 87 ? -4.945 -13.383 -19.938 1 97.62 87 HIS A CA 1
ATOM 690 C C . HIS A 1 87 ? -4.902 -14.391 -18.797 1 97.62 87 HIS A C 1
ATOM 692 O O . HIS A 1 87 ? -4.602 -15.57 -19.016 1 97.62 87 HIS A O 1
ATOM 698 N N . PHE A 1 88 ? -5.199 -13.961 -17.625 1 98.44 88 PHE A N 1
ATOM 699 C CA . PHE A 1 88 ? -5.016 -14.844 -16.469 1 98.44 88 PHE A CA 1
ATOM 700 C C . PHE A 1 88 ? -6.359 -15.242 -15.875 1 98.44 88 PHE A C 1
ATOM 702 O O . PHE A 1 88 ? -7.32 -14.469 -15.93 1 98.44 88 PHE A O 1
ATOM 709 N N . ASP A 1 89 ? -6.367 -16.438 -15.312 1 97.94 89 ASP A N 1
ATOM 710 C CA . ASP A 1 89 ? -7.559 -16.953 -14.656 1 97.94 89 ASP A CA 1
ATOM 711 C C . ASP A 1 89 ? -7.633 -16.5 -13.203 1 97.94 89 ASP A C 1
ATOM 713 O O . ASP A 1 89 ? -8.727 -16.281 -12.672 1 97.94 89 ASP A O 1
ATOM 717 N N . TYR A 1 90 ? -6.457 -16.391 -12.562 1 98.25 90 TYR A N 1
ATOM 718 C CA . TYR A 1 90 ? -6.328 -15.93 -11.18 1 98.25 90 TYR A CA 1
ATOM 719 C C . TYR A 1 90 ? -5.281 -14.836 -11.062 1 98.25 90 TYR A C 1
ATOM 721 O O . TYR A 1 90 ? -4.211 -14.914 -11.672 1 98.25 90 TYR A O 1
ATOM 729 N N . ILE A 1 91 ? -5.637 -13.82 -10.391 1 98.81 91 ILE A N 1
ATOM 730 C CA . ILE A 1 91 ? -4.73 -12.734 -10.023 1 98.81 91 ILE A CA 1
ATOM 731 C C . ILE A 1 91 ? -4.605 -12.664 -8.5 1 98.81 91 ILE A C 1
ATOM 733 O O . ILE A 1 91 ? -5.539 -12.242 -7.812 1 98.81 91 ILE A O 1
ATOM 737 N N . VAL A 1 92 ? -3.496 -13.086 -7.98 1 98.88 9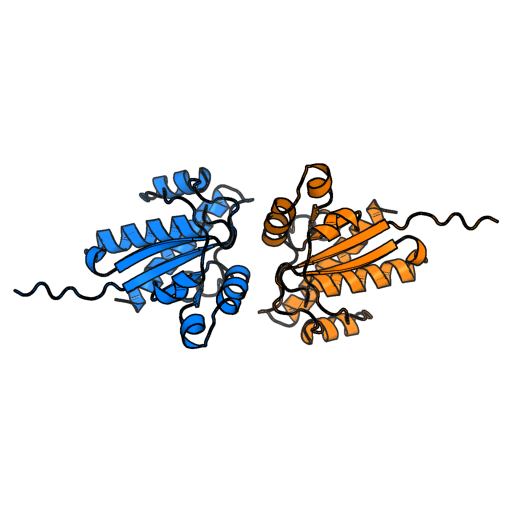2 VAL A N 1
ATOM 738 C CA . VAL A 1 92 ? -3.309 -13.25 -6.543 1 98.88 92 VAL A CA 1
ATOM 739 C C . VAL A 1 92 ? -2.395 -12.148 -6.012 1 98.88 92 VAL A C 1
ATOM 741 O O . VAL A 1 92 ? -1.223 -12.07 -6.391 1 98.88 92 VAL A O 1
ATOM 744 N N . VAL A 1 93 ? -2.957 -11.32 -5.121 1 98.81 93 VAL A N 1
ATOM 745 C CA . VAL A 1 93 ? -2.23 -10.164 -4.602 1 98.81 93 VAL A CA 1
ATOM 746 C C . VAL A 1 93 ? -1.74 -10.461 -3.184 1 98.81 93 VAL A C 1
ATOM 748 O O . VAL A 1 93 ? -2.178 -11.43 -2.559 1 98.81 93 VAL A O 1
ATOM 751 N N . MET A 1 94 ? -0.842 -9.602 -2.646 1 98.5 94 MET A N 1
ATOM 752 C CA . MET A 1 94 ? -0.101 -9.984 -1.447 1 98.5 94 MET A CA 1
ATOM 753 C C . MET A 1 94 ? -0.714 -9.344 -0.205 1 98.5 94 MET A C 1
ATOM 755 O O . MET A 1 94 ? -0.471 -9.797 0.915 1 98.5 94 MET A O 1
ATOM 759 N N . ASP A 1 95 ? -1.443 -8.195 -0.434 1 96.56 95 ASP A N 1
ATOM 760 C CA . ASP A 1 95 ? -2.006 -7.516 0.728 1 96.56 95 ASP A CA 1
ATOM 761 C C . ASP A 1 95 ? -3.246 -6.707 0.344 1 96.56 95 ASP A C 1
ATOM 763 O O . ASP A 1 95 ? -3.67 -6.727 -0.813 1 96.56 95 ASP A O 1
ATOM 767 N N . ASP A 1 96 ? -3.846 -6.043 1.339 1 94.75 96 ASP A N 1
ATOM 768 C CA . ASP A 1 96 ? -5.105 -5.328 1.148 1 94.75 96 ASP A CA 1
ATOM 769 C C . ASP A 1 96 ? -4.926 -4.148 0.192 1 94.75 96 ASP A C 1
ATOM 771 O O . ASP A 1 96 ? -5.824 -3.838 -0.591 1 94.75 96 ASP A O 1
ATOM 775 N N . ASP A 1 97 ? -3.787 -3.49 0.268 1 94.56 97 ASP A N 1
ATOM 776 C CA . ASP A 1 97 ? -3.545 -2.361 -0.625 1 94.56 97 ASP A CA 1
ATOM 777 C C . ASP A 1 97 ? -3.463 -2.82 -2.08 1 94.56 97 ASP A C 1
ATOM 779 O O . ASP A 1 97 ? -4.078 -2.219 -2.961 1 94.56 97 ASP A O 1
ATOM 783 N N . ASN A 1 98 ? -2.711 -3.906 -2.27 1 96.94 98 ASN A N 1
ATOM 784 C CA . ASN A 1 98 ? -2.654 -4.48 -3.611 1 96.94 98 ASN A CA 1
ATOM 785 C C . ASN A 1 98 ? -4.043 -4.855 -4.121 1 96.94 98 ASN A C 1
ATOM 787 O O . ASN A 1 98 ? -4.379 -4.582 -5.273 1 96.94 98 ASN A O 1
ATOM 791 N N . TYR A 1 99 ? -4.812 -5.473 -3.227 1 97.25 99 TYR A N 1
ATOM 792 C CA . TYR A 1 99 ? -6.156 -5.914 -3.588 1 97.25 99 TYR A CA 1
ATOM 793 C C . TYR A 1 99 ? -7.016 -4.734 -4.031 1 97.25 99 TYR A C 1
ATOM 795 O O . TYR A 1 99 ? -7.672 -4.793 -5.074 1 97.25 99 TYR A O 1
ATOM 803 N N . ARG A 1 100 ? -6.973 -3.742 -3.266 1 94.06 100 ARG A N 1
ATOM 804 C CA . ARG A 1 100 ? -7.789 -2.568 -3.557 1 94.06 100 ARG A CA 1
ATOM 805 C C . ARG A 1 100 ? -7.379 -1.93 -4.879 1 94.06 100 ARG A C 1
ATOM 807 O O . ARG A 1 100 ? -8.227 -1.595 -5.703 1 94.06 100 ARG A O 1
ATOM 814 N N . ILE A 1 101 ? -6.117 -1.816 -5.082 1 95.5 101 ILE A N 1
ATOM 815 C CA . ILE A 1 101 ? -5.609 -1.161 -6.281 1 95.5 101 ILE A CA 1
ATOM 816 C C . ILE A 1 101 ? -5.98 -1.98 -7.516 1 95.5 101 ILE A C 1
ATOM 818 O O . ILE A 1 101 ? -6.516 -1.442 -8.484 1 95.5 101 ILE A O 1
ATOM 822 N N . ILE A 1 102 ? -5.777 -3.258 -7.469 1 97.69 102 ILE A N 1
ATOM 823 C CA . ILE A 1 102 ? -5.98 -4.113 -8.633 1 97.69 102 ILE A CA 1
ATOM 824 C C . ILE A 1 102 ? -7.477 -4.305 -8.875 1 97.69 102 ILE A C 1
ATOM 826 O O . ILE A 1 102 ? -7.941 -4.234 -10.016 1 97.69 102 ILE A O 1
ATOM 830 N N . SER A 1 103 ? -8.258 -4.543 -7.816 1 96.88 103 SER A N 1
ATOM 831 C CA . SER A 1 103 ? -9.695 -4.777 -7.973 1 96.88 103 SER A CA 1
ATOM 832 C C . SER A 1 103 ? -10.391 -3.557 -8.562 1 96.88 103 SER A C 1
ATOM 834 O O . SER A 1 103 ? -11.359 -3.691 -9.312 1 96.88 103 SER A O 1
ATOM 836 N N . GLN A 1 104 ? -9.852 -2.418 -8.266 1 93.69 104 GLN A N 1
ATOM 837 C CA . GLN A 1 104 ? -10.461 -1.186 -8.758 1 93.69 104 GLN A CA 1
ATOM 838 C C . GLN A 1 104 ? -10.148 -0.97 -10.234 1 93.69 104 GLN A C 1
ATOM 840 O O . GLN A 1 104 ? -10.797 -0.162 -10.906 1 93.69 104 GLN A O 1
ATOM 845 N N . ARG A 1 105 ? -9.227 -1.632 -10.727 1 94.62 105 ARG A N 1
ATOM 846 C CA . ARG A 1 105 ? -8.875 -1.53 -12.141 1 94.62 105 ARG A CA 1
ATOM 847 C C . ARG A 1 105 ? -9.742 -2.459 -12.984 1 94.62 105 ARG A C 1
ATOM 849 O O . ARG A 1 105 ? -9.75 -2.357 -14.211 1 94.62 105 ARG A O 1
ATOM 856 N N . ALA A 1 106 ? -10.43 -3.344 -12.312 1 96.62 106 ALA A N 1
ATOM 857 C CA . ALA A 1 106 ? -11.281 -4.277 -13.039 1 96.62 106 ALA A CA 1
ATOM 858 C C . ALA A 1 106 ? -12.414 -3.537 -13.75 1 96.62 106 ALA A C 1
ATOM 860 O O . ALA A 1 106 ? -13.016 -2.617 -13.195 1 96.62 106 ALA A O 1
ATOM 861 N N . ARG A 1 107 ? -12.695 -3.975 -14.969 1 95.44 107 ARG A N 1
ATOM 862 C CA . ARG A 1 107 ? -13.703 -3.309 -15.789 1 95.44 107 ARG A CA 1
ATOM 863 C C . ARG A 1 107 ? -15.102 -3.842 -15.492 1 95.44 107 ARG A C 1
ATOM 865 O O . ARG A 1 107 ? -16.094 -3.199 -15.812 1 95.44 107 ARG A O 1
ATOM 872 N N . ASN A 1 108 ? -15.219 -5.008 -14.984 1 96.56 108 ASN A N 1
ATOM 873 C CA . ASN A 1 108 ? -16.484 -5.656 -14.664 1 96.56 108 ASN A CA 1
ATOM 874 C C . ASN A 1 108 ? -16.328 -6.656 -13.523 1 96.56 108 ASN A C 1
ATOM 876 O O . ASN A 1 108 ? -15.219 -6.883 -13.039 1 96.56 108 ASN A O 1
ATOM 880 N N . GLU A 1 109 ? -17.422 -7.207 -13.117 1 96.69 109 GLU A N 1
ATOM 881 C CA . GLU A 1 109 ? -17.438 -8.102 -11.961 1 96.69 109 GLU A CA 1
ATOM 882 C C . GLU A 1 109 ? -16.672 -9.391 -12.25 1 96.69 109 GLU A C 1
ATOM 884 O O . GLU A 1 109 ? -16.047 -9.953 -11.352 1 96.69 109 GLU A O 1
ATOM 889 N N . ALA A 1 110 ? -16.719 -9.805 -13.477 1 97.56 110 ALA A N 1
ATOM 890 C CA . ALA A 1 110 ? -16.016 -11.023 -13.852 1 97.56 110 ALA A CA 1
ATOM 891 C C . ALA A 1 110 ? -14.508 -10.867 -13.672 1 97.56 110 ALA A C 1
ATOM 893 O O . ALA A 1 110 ? -13.836 -11.766 -13.156 1 97.56 110 ALA A O 1
ATOM 894 N N . GLU A 1 111 ? -13.969 -9.727 -14.055 1 97.94 111 GLU A N 1
ATOM 895 C CA . GLU A 1 111 ? -12.555 -9.406 -13.859 1 97.94 111 GLU A CA 1
ATOM 896 C C . GLU A 1 111 ? -12.227 -9.258 -12.375 1 97.94 111 GLU A C 1
ATOM 898 O O . GLU A 1 111 ? -11.219 -9.789 -11.898 1 97.94 111 GLU A O 1
ATOM 903 N N . ARG A 1 112 ? -13.094 -8.586 -11.672 1 97.81 112 ARG A N 1
ATOM 904 C CA . ARG A 1 112 ? -12.867 -8.328 -10.258 1 97.81 112 ARG A CA 1
ATOM 905 C C . ARG A 1 112 ? -12.805 -9.633 -9.469 1 97.81 112 ARG A C 1
ATOM 907 O O . ARG A 1 112 ? -12.016 -9.766 -8.531 1 97.81 112 ARG A O 1
ATOM 914 N N . LYS A 1 113 ? -13.586 -10.609 -9.844 1 97.88 113 LYS A N 1
ATOM 915 C CA . LYS A 1 113 ? -13.68 -11.883 -9.141 1 97.88 113 LYS A CA 1
ATOM 916 C C . LYS A 1 113 ? -12.398 -12.695 -9.289 1 97.88 113 LYS A C 1
ATOM 918 O O . LYS A 1 113 ? -12.156 -13.625 -8.523 1 97.88 113 LYS A O 1
ATOM 923 N N . LYS A 1 114 ? -11.586 -12.336 -10.273 1 98.31 114 LYS A N 1
ATOM 924 C CA . LYS A 1 114 ? -10.32 -13.031 -10.484 1 98.31 114 LYS A CA 1
ATOM 925 C C . LYS A 1 114 ? -9.289 -12.641 -9.43 1 98.31 114 LYS A C 1
ATOM 927 O O . LYS A 1 114 ? -8.289 -13.336 -9.242 1 98.31 114 LYS A O 1
ATOM 932 N N . VAL A 1 115 ? -9.508 -11.484 -8.781 1 98.69 115 VAL A N 1
ATOM 933 C CA . VAL A 1 115 ? -8.539 -10.938 -7.844 1 98.69 115 VAL A CA 1
ATOM 934 C C . VAL A 1 115 ? -8.734 -11.57 -6.465 1 98.69 115 VAL A C 1
ATOM 936 O O . VAL A 1 115 ? -9.828 -11.516 -5.902 1 98.69 115 VAL A O 1
ATOM 939 N N . MET A 1 116 ? -7.738 -12.234 -5.98 1 98.25 116 MET A N 1
ATOM 940 C CA . MET A 1 116 ? -7.75 -12.867 -4.668 1 98.25 116 MET A CA 1
ATOM 941 C C . MET A 1 116 ? -6.488 -12.523 -3.887 1 98.25 116 MET A C 1
ATOM 943 O O . MET A 1 116 ? -5.48 -12.117 -4.473 1 98.25 116 MET A O 1
ATOM 947 N N . LYS A 1 117 ? -6.602 -12.672 -2.609 1 98.19 117 LYS A N 1
ATOM 948 C CA . LYS A 1 117 ? -5.414 -12.461 -1.785 1 98.19 117 LYS A CA 1
ATOM 949 C C . LYS A 1 117 ? -4.703 -13.773 -1.491 1 98.19 117 LYS A C 1
ATOM 951 O O . LYS A 1 117 ? -5.352 -14.797 -1.263 1 98.19 117 LYS A O 1
ATOM 956 N N . MET A 1 118 ? -3.375 -13.695 -1.485 1 98.69 118 MET A N 1
ATOM 957 C CA . MET A 1 118 ? -2.592 -14.844 -1.053 1 98.69 118 MET A CA 1
ATOM 958 C C . MET A 1 118 ? -3.092 -15.375 0.288 1 98.69 118 MET A C 1
ATOM 960 O O . MET A 1 118 ? -3.166 -16.578 0.495 1 98.69 118 MET A O 1
ATOM 964 N N . ALA A 1 119 ? -3.482 -14.484 1.165 1 97.94 119 ALA A N 1
ATOM 965 C CA . ALA A 1 119 ? -3.91 -14.82 2.521 1 97.94 119 ALA A CA 1
ATOM 966 C C . ALA A 1 119 ? -5.156 -15.695 2.502 1 97.94 119 ALA A C 1
ATOM 968 O O . ALA A 1 119 ? -5.426 -16.422 3.459 1 97.94 119 ALA A O 1
ATOM 969 N N . ASP A 1 120 ? -5.953 -15.641 1.425 1 96.88 120 ASP A N 1
ATOM 970 C CA . ASP A 1 120 ? -7.168 -16.438 1.301 1 96.88 120 ASP A CA 1
ATOM 971 C C . ASP A 1 120 ? -6.836 -17.938 1.224 1 96.88 120 ASP A C 1
ATOM 973 O O . ASP A 1 120 ? -7.715 -18.781 1.413 1 96.88 120 ASP A O 1
ATOM 977 N N . PHE A 1 121 ? -5.59 -18.219 0.949 1 97.81 121 PHE A N 1
ATOM 978 C CA . PHE A 1 121 ? -5.207 -19.609 0.699 1 97.81 121 PHE A CA 1
ATOM 979 C C . PHE A 1 121 ? -4.363 -20.156 1.846 1 97.81 121 PHE A C 1
ATOM 981 O O . PHE A 1 121 ? -3.91 -21.297 1.799 1 97.81 121 PHE A O 1
ATOM 988 N N . PHE A 1 122 ? -4.184 -19.359 2.879 1 98.06 122 PHE A N 1
ATOM 989 C CA . PHE A 1 122 ? -3.363 -19.812 3.996 1 98.06 122 PHE A CA 1
ATOM 990 C C . PHE A 1 122 ? -4.008 -21 4.688 1 98.06 122 PHE A C 1
ATOM 992 O O . PHE A 1 122 ? -5.223 -21.031 4.879 1 98.06 122 PHE A O 1
ATOM 999 N N . GLN A 1 123 ? -3.219 -21.938 5.078 1 97.25 123 GLN A N 1
ATOM 1000 C CA . GLN A 1 123 ? -3.678 -23.125 5.805 1 97.25 123 GLN A CA 1
ATOM 1001 C C . GLN A 1 123 ? -3.102 -23.156 7.219 1 97.25 123 GLN A C 1
ATOM 1003 O O . GLN A 1 123 ? -3.832 -23.391 8.188 1 97.25 123 GLN A O 1
ATOM 1008 N N . GLU A 1 124 ? -1.846 -22.922 7.355 1 97.25 124 GLU A N 1
ATOM 1009 C CA . GLU A 1 124 ? -1.149 -22.938 8.641 1 97.25 124 GLU A CA 1
ATOM 1010 C C . GLU A 1 124 ? -1.228 -21.594 9.336 1 97.25 124 GLU A C 1
ATOM 1012 O O . GLU A 1 124 ? -1.16 -21.516 10.562 1 97.25 124 GLU A O 1
ATOM 1017 N N . TYR A 1 125 ? -1.343 -20.594 8.602 1 96.31 125 TYR A N 1
ATOM 1018 C CA . TYR A 1 125 ? -1.368 -19.234 9.125 1 96.31 125 TYR A CA 1
ATOM 1019 C C . TYR A 1 125 ? -2.76 -18.625 9 1 96.31 125 TYR A C 1
ATOM 1021 O O . TYR A 1 125 ? -2.908 -17.484 8.539 1 96.31 125 TYR A O 1
ATOM 1029 N N . LYS A 1 126 ? -3.621 -19.406 9.516 1 89.25 126 LYS A N 1
ATOM 1030 C CA . LYS A 1 126 ? -5 -18.922 9.477 1 89.25 126 LYS A CA 1
ATOM 1031 C C . LYS A 1 126 ? -5.176 -17.672 10.328 1 89.25 126 LYS A C 1
ATOM 1033 O O . LYS A 1 126 ? -4.637 -17.594 11.438 1 89.25 126 LYS A O 1
ATOM 1038 N N . GLY A 1 127 ? -5.727 -16.656 9.898 1 89.19 127 GLY A N 1
ATOM 1039 C CA . GLY A 1 127 ? -5.914 -15.422 10.648 1 89.19 127 GLY A CA 1
ATOM 1040 C C . GLY A 1 127 ? -5.047 -14.281 10.141 1 89.19 127 GLY A C 1
ATOM 1041 O O . GLY A 1 127 ? -5.379 -13.109 10.328 1 89.19 127 GLY A O 1
ATOM 1042 N N . VAL A 1 128 ? -3.85 -14.719 9.609 1 92.44 128 VAL A N 1
ATOM 1043 C CA . VAL A 1 128 ? -3.014 -13.703 8.977 1 92.44 128 VAL A CA 1
ATOM 1044 C C . VAL A 1 128 ? -3.691 -13.203 7.703 1 92.44 128 VAL A C 1
ATOM 1046 O O . VAL A 1 128 ? -4.207 -13.992 6.906 1 92.44 128 VAL A O 1
ATOM 1049 N N . LYS A 1 129 ? -3.641 -11.844 7.441 1 93.38 129 LYS A N 1
ATOM 1050 C CA . LYS A 1 129 ? -4.516 -11.273 6.418 1 93.38 129 LYS A CA 1
ATOM 1051 C C . LYS A 1 129 ? -3.717 -10.859 5.188 1 93.38 129 LYS A C 1
ATOM 1053 O O . LYS A 1 129 ? -4.297 -10.461 4.172 1 93.38 129 LYS A O 1
ATOM 1058 N N . SER A 1 130 ? -2.379 -10.922 5.316 1 96.44 130 SER A N 1
ATOM 1059 C CA . SER A 1 130 ? -1.569 -10.461 4.195 1 96.44 130 SER A CA 1
ATOM 1060 C C . SER A 1 130 ? -0.161 -11.039 4.254 1 96.44 130 SER A C 1
ATOM 1062 O O . SER A 1 130 ? 0.229 -11.633 5.258 1 96.44 130 SER A O 1
ATOM 1064 N N . VAL A 1 131 ? 0.546 -10.984 3.176 1 98.12 131 VAL A N 1
ATOM 1065 C CA . VAL A 1 131 ? 1.994 -11.164 3.139 1 98.12 131 VAL A CA 1
ATOM 1066 C C . VAL A 1 131 ? 2.688 -9.812 3.287 1 98.12 131 VAL A C 1
ATOM 1068 O O . VAL A 1 131 ? 2.66 -8.992 2.369 1 98.12 131 VAL A O 1
ATOM 1071 N N . PRO A 1 132 ? 3.311 -9.633 4.438 1 95.56 132 PRO A N 1
ATOM 1072 C CA . PRO A 1 132 ? 3.961 -8.336 4.625 1 95.56 132 PRO A CA 1
ATOM 1073 C C . PRO A 1 132 ? 5.109 -8.102 3.646 1 95.56 132 PRO A C 1
ATOM 1075 O O . PRO A 1 132 ? 5.793 -9.055 3.254 1 95.56 132 PRO A O 1
ATOM 1078 N N . ASP A 1 133 ? 5.25 -6.859 3.283 1 95.5 133 ASP A N 1
ATOM 1079 C CA . ASP A 1 133 ? 6.383 -6.488 2.441 1 95.5 133 ASP A CA 1
ATOM 1080 C C . ASP A 1 133 ? 7.676 -6.441 3.25 1 95.5 133 ASP A C 1
ATOM 1082 O O . ASP A 1 133 ? 7.824 -5.605 4.145 1 95.5 133 ASP A O 1
ATOM 1086 N N . PRO A 1 134 ? 8.578 -7.227 2.879 1 96.31 134 PRO A N 1
ATOM 1087 C CA . PRO A 1 134 ? 9.812 -7.262 3.668 1 96.31 134 PRO A CA 1
ATOM 1088 C C . PRO A 1 134 ? 10.82 -6.211 3.227 1 96.31 134 PRO A C 1
ATOM 1090 O O . PRO A 1 134 ? 11.875 -6.062 3.848 1 96.31 134 PRO A O 1
ATOM 1093 N N . TYR A 1 135 ? 10.562 -5.434 2.27 1 90.94 135 TYR A N 1
ATOM 1094 C CA . TYR A 1 135 ? 11.5 -4.594 1.542 1 90.94 135 TYR A CA 1
ATOM 1095 C C . TYR A 1 135 ? 12.312 -3.73 2.502 1 90.94 135 TYR A C 1
ATOM 1097 O O . TYR A 1 135 ? 13.531 -3.609 2.355 1 90.94 135 TYR A O 1
ATOM 1105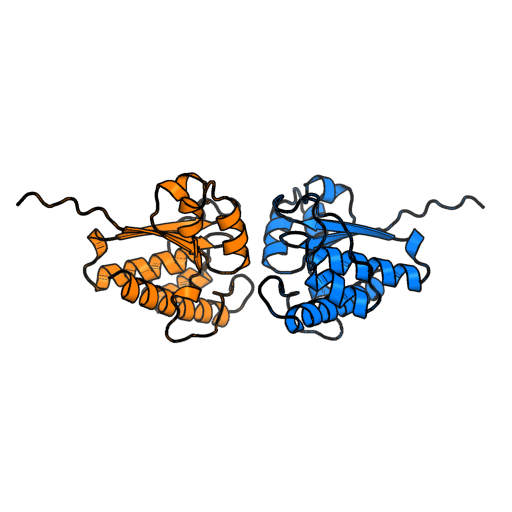 N N . TYR A 1 136 ? 11.672 -3.24 3.531 1 86.81 136 TYR A N 1
ATOM 1106 C CA . TYR A 1 136 ? 12.375 -2.357 4.453 1 86.81 136 TYR A CA 1
ATOM 1107 C C . TYR A 1 136 ? 12.742 -3.088 5.738 1 86.81 136 TYR A C 1
ATOM 1109 O O . TYR A 1 136 ? 13.117 -2.459 6.73 1 86.81 136 TYR A O 1
ATOM 1117 N N . GLY A 1 137 ? 12.648 -4.43 5.746 1 91.88 137 GLY A N 1
ATOM 1118 C CA . GLY A 1 137 ? 12.844 -5.199 6.961 1 91.88 137 GLY A CA 1
ATOM 1119 C C . GLY A 1 137 ? 14.172 -5.934 6.992 1 91.88 137 GLY A C 1
ATOM 1120 O O . GLY A 1 137 ? 15.141 -5.508 6.352 1 91.88 137 GLY A O 1
ATOM 1121 N N . THR A 1 138 ? 14.211 -6.887 7.863 1 94.38 138 THR A N 1
ATOM 1122 C CA . THR A 1 138 ? 15.398 -7.707 8.078 1 94.38 138 THR A CA 1
ATOM 1123 C C . THR A 1 138 ? 15.273 -9.039 7.348 1 94.38 138 THR A C 1
ATOM 1125 O O . THR A 1 138 ? 14.242 -9.32 6.73 1 94.38 138 THR A O 1
ATOM 1128 N N . THR A 1 139 ? 16.375 -9.805 7.449 1 96.62 139 THR A N 1
ATOM 1129 C CA . THR A 1 139 ? 16.375 -11.141 6.859 1 96.62 139 THR A CA 1
ATOM 1130 C C . THR A 1 139 ? 15.195 -11.961 7.387 1 96.62 139 THR A C 1
ATOM 1132 O O . THR A 1 139 ? 14.586 -12.734 6.645 1 96.62 139 THR A O 1
ATOM 1135 N N . ARG A 1 140 ? 14.898 -11.719 8.594 1 96.94 140 ARG A N 1
ATOM 1136 C CA . ARG A 1 140 ? 13.781 -12.438 9.211 1 96.94 140 ARG A CA 1
ATOM 1137 C C . ARG A 1 140 ? 12.461 -12.094 8.523 1 96.94 140 ARG A C 1
ATOM 1139 O O . ARG A 1 140 ? 11.586 -12.945 8.383 1 96.94 140 ARG A O 1
ATOM 1146 N N . ASP A 1 141 ? 12.32 -10.883 8.055 1 97.06 141 ASP A N 1
ATOM 1147 C CA . ASP A 1 141 ? 11.109 -10.453 7.363 1 97.06 141 ASP A CA 1
ATOM 1148 C C . ASP A 1 141 ? 10.969 -11.156 6.016 1 97.06 141 ASP A C 1
ATOM 1150 O O . ASP A 1 141 ? 9.859 -11.508 5.602 1 97.06 141 ASP A O 1
ATOM 1154 N N . PHE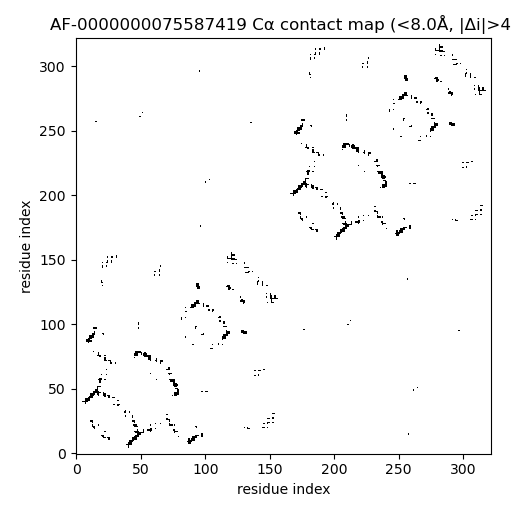 A 1 142 ? 12.117 -11.375 5.359 1 98.31 142 PHE A N 1
ATOM 1155 C CA . PHE A 1 142 ? 12.102 -12.094 4.094 1 98.31 142 PHE A CA 1
ATOM 1156 C C . PHE A 1 142 ? 11.727 -13.555 4.305 1 98.31 142 PHE A C 1
ATOM 1158 O O . PHE A 1 142 ? 10.93 -14.109 3.545 1 98.31 142 PHE A O 1
ATOM 1165 N N . ASP A 1 143 ? 12.258 -14.117 5.371 1 98.44 143 ASP A N 1
ATOM 1166 C CA . ASP A 1 143 ? 11.914 -15.5 5.699 1 98.44 143 ASP A CA 1
ATOM 1167 C C . ASP A 1 143 ? 10.43 -15.633 6.027 1 98.44 143 ASP A C 1
ATOM 1169 O O . ASP A 1 143 ? 9.773 -16.594 5.602 1 98.44 143 ASP A O 1
ATOM 1173 N N . ASN A 1 144 ? 9.969 -14.688 6.742 1 98.19 144 ASN A N 1
ATOM 1174 C CA . ASN A 1 144 ? 8.547 -14.703 7.086 1 98.19 144 ASN A CA 1
ATOM 1175 C C . ASN A 1 144 ? 7.672 -14.609 5.84 1 98.19 144 ASN A C 1
ATOM 1177 O O . ASN A 1 144 ? 6.672 -15.32 5.727 1 98.19 144 ASN A O 1
ATOM 1181 N N . ALA A 1 145 ? 8.023 -13.742 4.957 1 98.38 145 ALA A N 1
ATOM 1182 C CA . ALA A 1 145 ? 7.281 -13.633 3.703 1 98.38 145 ALA A CA 1
ATOM 1183 C C . ALA A 1 145 ? 7.277 -14.953 2.943 1 98.38 145 ALA A C 1
ATOM 1185 O O . ALA A 1 145 ? 6.238 -15.383 2.439 1 98.38 145 ALA A O 1
ATOM 1186 N N . LEU A 1 146 ? 8.445 -15.602 2.922 1 98.75 146 LEU A N 1
ATOM 1187 C CA . LEU A 1 146 ? 8.555 -16.891 2.232 1 98.75 146 LEU A CA 1
ATOM 1188 C C . LEU A 1 146 ? 7.703 -17.938 2.918 1 98.75 146 LEU A C 1
ATOM 1190 O O . LEU A 1 146 ? 7.055 -18.75 2.248 1 98.75 146 LEU A O 1
ATOM 1194 N N . ASP A 1 147 ? 7.66 -17.938 4.242 1 98.81 147 ASP A N 1
ATOM 1195 C CA . ASP A 1 147 ? 6.812 -18.859 4.984 1 98.81 147 ASP A CA 1
ATOM 1196 C C . ASP A 1 147 ? 5.348 -18.719 4.578 1 98.81 147 ASP A C 1
ATOM 1198 O O . ASP A 1 147 ? 4.668 -19.719 4.309 1 98.81 147 ASP A O 1
ATOM 1202 N N . LEU A 1 148 ? 4.957 -17.531 4.539 1 98.81 148 LEU A N 1
ATOM 1203 C CA . LEU A 1 148 ? 3.562 -17.25 4.223 1 98.81 148 LEU A CA 1
ATOM 1204 C C . LEU A 1 148 ? 3.252 -17.594 2.768 1 98.81 148 LEU A C 1
ATOM 1206 O O . LEU A 1 148 ? 2.197 -18.156 2.471 1 98.81 148 LEU A O 1
ATOM 1210 N N . ILE A 1 149 ? 4.168 -17.25 1.883 1 98.88 149 ILE A N 1
ATOM 1211 C CA . ILE A 1 149 ? 3.979 -17.531 0.463 1 98.88 149 ILE A CA 1
ATOM 1212 C C . ILE A 1 149 ? 3.916 -19.047 0.232 1 98.88 149 ILE A C 1
ATOM 1214 O O . ILE A 1 149 ? 3.062 -19.531 -0.513 1 98.88 149 ILE A O 1
ATOM 1218 N N . GLU A 1 150 ? 4.801 -19.781 0.872 1 98.81 150 GLU A N 1
ATOM 1219 C CA . GLU A 1 150 ? 4.777 -21.234 0.767 1 98.81 150 GLU A CA 1
ATOM 1220 C C . GLU A 1 150 ? 3.439 -21.812 1.234 1 98.81 150 GLU A C 1
ATOM 1222 O O . GLU A 1 150 ? 2.852 -22.656 0.563 1 98.81 150 GLU A O 1
ATOM 1227 N N . ASP A 1 151 ? 3.006 -21.328 2.34 1 98.81 151 ASP A N 1
ATOM 1228 C CA . ASP A 1 151 ? 1.722 -21.766 2.871 1 98.81 151 ASP A CA 1
ATOM 1229 C C . ASP A 1 151 ? 0.584 -21.438 1.907 1 98.81 151 ASP A C 1
ATOM 1231 O O . ASP A 1 151 ? -0.266 -22.297 1.631 1 98.81 151 ASP A O 1
ATOM 1235 N N . GLY A 1 152 ? 0.581 -20.219 1.403 1 98.62 152 GLY A N 1
ATOM 1236 C CA . GLY A 1 152 ? -0.45 -19.797 0.47 1 98.62 152 GLY A CA 1
ATOM 1237 C C . GLY A 1 152 ? -0.461 -20.594 -0.815 1 98.62 152 GLY A C 1
ATOM 1238 O O . GLY A 1 152 ? -1.526 -20.984 -1.306 1 98.62 152 GLY A O 1
ATOM 1239 N N . VAL A 1 153 ? 0.723 -20.844 -1.343 1 98.56 153 VAL A N 1
ATOM 1240 C CA . VAL A 1 153 ? 0.834 -21.609 -2.578 1 98.56 153 VAL A CA 1
ATOM 1241 C C . VAL A 1 153 ? 0.322 -23.031 -2.352 1 98.56 153 VAL A C 1
ATOM 1243 O O . VAL A 1 153 ? -0.418 -23.562 -3.18 1 98.56 153 VAL A O 1
ATOM 1246 N N . ASN A 1 154 ? 0.726 -23.609 -1.245 1 97.88 154 ASN A N 1
ATOM 1247 C CA . ASN A 1 154 ? 0.224 -24.938 -0.919 1 97.88 154 ASN A CA 1
ATOM 1248 C C . ASN A 1 154 ? -1.299 -24.953 -0.812 1 97.88 154 ASN A C 1
ATOM 1250 O O . ASN A 1 154 ? -1.952 -25.859 -1.313 1 97.88 154 ASN A O 1
ATOM 1254 N N . GLY A 1 155 ? -1.805 -23.969 -0.156 1 97.88 155 GLY A N 1
ATOM 1255 C CA . GLY A 1 155 ? -3.252 -23.844 -0.068 1 97.88 155 GLY A CA 1
ATOM 1256 C C . GLY A 1 155 ? -3.92 -23.688 -1.42 1 97.88 155 GLY A C 1
ATOM 1257 O O . GLY A 1 155 ? -4.961 -24.281 -1.681 1 97.88 155 GLY A O 1
ATOM 1258 N N . MET A 1 156 ? -3.363 -22.891 -2.271 1 97.56 156 MET A N 1
ATOM 1259 C CA . MET A 1 156 ? -3.885 -22.672 -3.619 1 97.56 156 MET A CA 1
ATOM 1260 C C . MET A 1 156 ? -3.924 -23.984 -4.402 1 97.56 156 MET A C 1
ATOM 1262 O O . MET A 1 156 ? -4.941 -24.312 -5.016 1 97.56 156 MET A O 1
ATOM 1266 N N . LEU A 1 157 ? -2.832 -24.672 -4.383 1 96.88 157 LEU A N 1
ATOM 1267 C CA . LEU A 1 157 ? -2.73 -25.906 -5.156 1 96.88 157 LEU A CA 1
ATOM 1268 C C . LEU A 1 157 ? -3.67 -26.984 -4.602 1 96.88 157 LEU A C 1
ATOM 1270 O O . LEU A 1 157 ? -4.207 -27.797 -5.355 1 96.88 157 LEU A O 1
ATOM 1274 N N . SER A 1 158 ? -3.934 -26.938 -3.287 1 95.5 158 SER A N 1
ATOM 1275 C CA . SER A 1 158 ? -4.895 -27.859 -2.693 1 95.5 158 SER A CA 1
ATOM 1276 C C . SER A 1 158 ? -6.309 -27.578 -3.18 1 95.5 158 SER A C 1
ATOM 1278 O O . SER A 1 158 ? -7.137 -28.484 -3.273 1 95.5 158 SER A O 1
ATOM 1280 N N . ARG A 1 159 ? -6.551 -26.328 -3.473 1 93.31 159 ARG A N 1
ATOM 1281 C CA . ARG A 1 159 ? -7.879 -25.922 -3.916 1 93.31 159 ARG A CA 1
ATOM 1282 C C . ARG A 1 159 ? -8.039 -26.109 -5.418 1 93.31 159 ARG A C 1
ATOM 1284 O O . ARG A 1 159 ? -9.133 -26.406 -5.898 1 93.31 159 ARG A O 1
ATOM 1291 N N . LEU A 1 160 ? -7.047 -25.797 -6.176 1 87.88 160 LEU A N 1
ATOM 1292 C CA . LEU A 1 160 ? -7.105 -25.812 -7.633 1 87.88 160 LEU A CA 1
ATOM 1293 C C . LEU A 1 160 ? -6.926 -27.234 -8.172 1 87.88 160 LEU A C 1
ATOM 1295 O O . LEU A 1 160 ? -7.328 -27.516 -9.297 1 87.88 160 LEU A O 1
ATOM 1299 N N . VAL A 1 161 ? -6.289 -28.062 -7.508 1 75.81 161 VAL A N 1
ATOM 1300 C CA . VAL A 1 161 ? -6.055 -29.438 -7.953 1 75.81 161 VAL A CA 1
ATOM 1301 C C . VAL A 1 161 ? -7.074 -30.375 -7.312 1 75.81 161 VAL A C 1
ATOM 1303 O O . VAL A 1 161 ? -7.383 -30.25 -6.125 1 75.81 161 VAL A O 1
ATOM 1306 N N . MET B 1 1 ? 1.548 48.625 10.367 1 31.73 1 MET B N 1
ATOM 1307 C CA . MET B 1 1 ? 2.174 47.344 10.719 1 31.73 1 MET B CA 1
ATOM 1308 C C . MET B 1 1 ? 2.076 46.344 9.555 1 31.73 1 MET B C 1
ATOM 1310 O O . MET B 1 1 ? 0.976 46 9.125 1 31.73 1 MET B O 1
ATOM 1314 N N . THR B 1 2 ? 2.887 46.469 8.555 1 38.5 2 THR B N 1
ATOM 1315 C CA . THR B 1 2 ? 2.875 45.656 7.348 1 38.5 2 THR B CA 1
ATOM 1316 C C . THR B 1 2 ? 2.703 44.156 7.688 1 38.5 2 THR B C 1
ATOM 1318 O O . THR B 1 2 ? 3.529 43.594 8.398 1 38.5 2 THR B O 1
ATOM 1321 N N . THR B 1 3 ? 1.559 43.719 8.055 1 41 3 THR B N 1
ATOM 1322 C CA . THR B 1 3 ? 1.203 42.344 8.383 1 41 3 THR B CA 1
ATOM 1323 C C . THR B 1 3 ? 2.037 41.375 7.562 1 41 3 THR B C 1
ATOM 1325 O O . THR B 1 3 ? 1.984 41.375 6.332 1 41 3 THR B O 1
ATOM 1328 N N . LYS B 1 4 ? 3.309 41.344 7.863 1 43.16 4 LYS B N 1
ATOM 1329 C CA . LYS B 1 4 ? 4.289 40.469 7.23 1 43.16 4 LYS B CA 1
ATOM 1330 C C . LYS B 1 4 ? 3.641 39.188 6.762 1 43.16 4 LYS B C 1
ATOM 1332 O O . LYS B 1 4 ? 3.029 38.469 7.559 1 43.16 4 LYS B O 1
ATOM 1337 N N . ASN B 1 5 ? 2.936 38.969 5.711 1 50.03 5 ASN B N 1
ATOM 1338 C CA . ASN B 1 5 ? 2.391 37.844 4.965 1 50.03 5 ASN B CA 1
ATOM 1339 C C . ASN B 1 5 ? 3.223 36.594 5.172 1 50.03 5 ASN B C 1
ATOM 1341 O O . ASN B 1 5 ? 4.18 36.344 4.434 1 50.03 5 ASN B O 1
ATOM 1345 N N . GLU B 1 6 ? 3.629 36.344 6.469 1 61.5 6 GLU B N 1
ATOM 1346 C CA . GLU B 1 6 ? 4.531 35.25 6.805 1 61.5 6 GLU B CA 1
ATOM 1347 C C . GLU B 1 6 ? 4.137 33.969 6.082 1 61.5 6 GLU B C 1
ATOM 1349 O O . GLU B 1 6 ? 2.959 33.625 6.051 1 61.5 6 GLU B O 1
ATOM 1354 N N . ALA B 1 7 ? 4.957 33.531 5.152 1 83.06 7 ALA B N 1
ATOM 1355 C CA . ALA B 1 7 ? 4.773 32.344 4.289 1 83.06 7 ALA B CA 1
ATOM 1356 C C . ALA B 1 7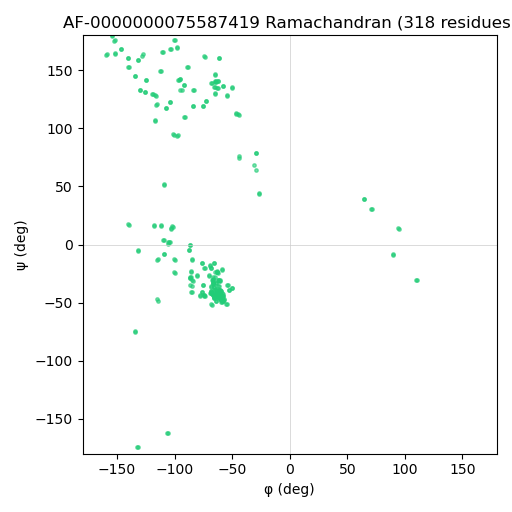 ? 4.332 31.141 5.098 1 83.06 7 ALA B C 1
ATOM 1358 O O . ALA B 1 7 ? 4.809 30.922 6.215 1 83.06 7 ALA B O 1
ATOM 1359 N N . GLN B 1 8 ? 3.148 30.656 4.934 1 93.81 8 GLN B N 1
ATOM 1360 C CA . GLN B 1 8 ? 2.594 29.484 5.594 1 93.81 8 GLN B CA 1
ATOM 1361 C C . GLN B 1 8 ? 3.387 28.219 5.238 1 93.81 8 GLN B C 1
ATOM 1363 O O . GLN B 1 8 ? 3.867 28.078 4.109 1 93.81 8 GLN B O 1
ATOM 1368 N N . THR B 1 9 ? 3.645 27.453 6.367 1 97.38 9 THR B N 1
ATOM 1369 C CA . THR B 1 9 ? 4.121 26.109 6.105 1 97.38 9 THR B CA 1
ATOM 1370 C C . THR B 1 9 ? 2.988 25.219 5.574 1 97.38 9 THR B C 1
ATOM 1372 O O . THR B 1 9 ? 1.927 25.141 6.195 1 97.38 9 THR B O 1
ATOM 1375 N N . LYS B 1 10 ? 3.158 24.609 4.406 1 98.44 10 LYS B N 1
ATOM 1376 C CA . LYS B 1 10 ? 2.107 23.844 3.746 1 98.44 10 LYS B CA 1
ATOM 1377 C C . LYS B 1 10 ? 2.35 22.344 3.895 1 98.44 10 LYS B C 1
ATOM 1379 O O . LYS B 1 10 ? 3.396 21.844 3.49 1 98.44 10 LYS B O 1
ATOM 1384 N N . ILE B 1 11 ? 1.357 21.656 4.465 1 98.5 11 ILE B N 1
ATOM 1385 C CA . ILE B 1 11 ? 1.482 20.234 4.77 1 98.5 11 ILE B CA 1
ATOM 1386 C C . ILE B 1 11 ? 0.424 19.438 4 1 98.5 11 ILE B C 1
ATOM 1388 O O . ILE B 1 11 ? -0.754 19.812 4.004 1 98.5 11 ILE B O 1
ATOM 1392 N N . LEU B 1 12 ? 0.841 18.422 3.326 1 98.88 12 LEU B N 1
ATOM 1393 C CA . LEU B 1 12 ? -0.056 17.5 2.629 1 98.88 12 LEU B CA 1
ATOM 1394 C C . LEU B 1 12 ? 0.019 16.109 3.234 1 98.88 12 LEU B C 1
ATOM 1396 O O . LEU B 1 12 ? 1.099 15.516 3.312 1 98.88 12 LEU B O 1
ATOM 1400 N N . PHE B 1 13 ? -1.101 15.578 3.715 1 98.88 13 PHE B N 1
ATOM 1401 C CA . PHE B 1 13 ? -1.172 14.211 4.203 1 98.88 13 PHE B CA 1
ATOM 1402 C C . PHE B 1 13 ? -1.665 13.266 3.109 1 98.88 13 PHE B C 1
ATOM 1404 O O . PHE B 1 13 ? -2.633 13.578 2.41 1 98.88 13 PHE B O 1
ATOM 1411 N N . ILE B 1 14 ? -0.952 12.094 2.936 1 98.81 14 ILE B N 1
ATOM 1412 C CA . ILE B 1 14 ? -1.264 11.188 1.835 1 98.81 14 ILE B CA 1
ATOM 1413 C C . ILE B 1 14 ? -1.528 9.781 2.379 1 98.81 14 ILE B C 1
ATOM 1415 O O . ILE B 1 14 ? -0.786 9.297 3.234 1 98.81 14 ILE B O 1
ATOM 1419 N N . CYS B 1 15 ? -2.594 9.211 1.954 1 98.19 15 CYS B N 1
ATOM 1420 C CA . CYS B 1 15 ? -2.793 7.773 2.062 1 98.19 15 CYS B CA 1
ATOM 1421 C C . CYS B 1 15 ? -3.279 7.188 0.741 1 98.19 15 CYS B C 1
ATOM 1423 O O . CYS B 1 15 ? -3.258 7.867 -0.287 1 98.19 15 CYS B O 1
ATOM 1425 N N . LEU B 1 16 ? -3.605 5.938 0.73 1 96.44 16 LEU B N 1
ATOM 1426 C CA . LEU B 1 16 ? -3.91 5.262 -0.525 1 96.44 16 LEU B CA 1
ATOM 1427 C C . LEU B 1 16 ? -5.152 5.859 -1.178 1 96.44 16 LEU B C 1
ATOM 1429 O O . LEU B 1 16 ? -5.105 6.293 -2.332 1 96.44 16 LEU B O 1
ATOM 1433 N N . GLY B 1 17 ? -6.242 6.043 -0.434 1 96.12 17 GLY B N 1
ATOM 1434 C CA . GLY B 1 17 ? -7.516 6.398 -1.04 1 96.12 17 GLY B CA 1
ATOM 1435 C C . GLY B 1 17 ? -8.008 7.777 -0.63 1 96.12 17 GLY B C 1
ATOM 1436 O O . GLY B 1 17 ? -9.016 8.266 -1.15 1 96.12 17 GLY B O 1
ATOM 1437 N N . ASN B 1 18 ? -7.367 8.336 0.411 1 98.06 18 ASN B N 1
ATOM 1438 C CA . ASN B 1 18 ? -7.77 9.633 0.94 1 98.06 18 ASN B CA 1
ATOM 1439 C C . ASN B 1 18 ? -9.18 9.578 1.534 1 98.06 18 ASN B C 1
ATOM 1441 O O . ASN B 1 18 ? -9.961 10.516 1.369 1 98.06 18 ASN B O 1
ATOM 1445 N N . ILE B 1 19 ? -9.469 8.531 2.18 1 97.31 19 ILE B N 1
ATOM 1446 C CA . ILE B 1 19 ? -10.812 8.445 2.732 1 97.31 19 ILE B CA 1
ATOM 1447 C C . ILE B 1 19 ? -10.742 8.023 4.195 1 97.31 19 ILE B C 1
ATOM 1449 O O . ILE B 1 19 ? -11.773 7.934 4.875 1 97.31 19 ILE B O 1
ATOM 1453 N N . CYS B 1 20 ? -9.523 7.691 4.723 1 97.56 20 CYS B N 1
ATOM 1454 C CA . CYS B 1 20 ? -9.438 7.258 6.113 1 97.56 20 CYS B CA 1
ATOM 1455 C C . CYS B 1 20 ? -8.289 7.953 6.828 1 97.56 20 CYS B C 1
ATOM 1457 O O . CYS B 1 20 ? -8.484 8.977 7.488 1 97.56 20 CYS B O 1
ATOM 1459 N N . ARG B 1 21 ? -7.09 7.539 6.543 1 98.5 21 ARG B N 1
ATOM 1460 C CA . ARG B 1 21 ? -5.926 7.938 7.332 1 98.5 21 ARG B CA 1
ATOM 1461 C C . A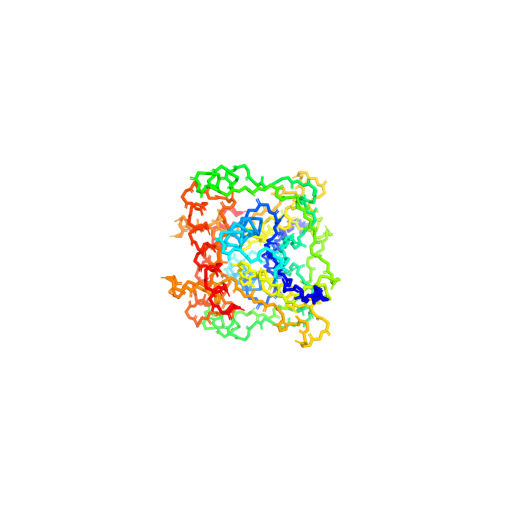RG B 1 21 ? -5.539 9.383 7.043 1 98.5 21 ARG B C 1
ATOM 1463 O O . ARG B 1 21 ? -5.328 10.172 7.969 1 98.5 21 ARG B O 1
ATOM 1470 N N . SER B 1 22 ? -5.543 9.742 5.723 1 98.88 22 SER B N 1
ATOM 1471 C CA . SER B 1 22 ? -5.031 11.062 5.371 1 98.88 22 SER B CA 1
ATOM 1472 C C . SER B 1 22 ? -6.043 12.148 5.711 1 98.88 22 SER B C 1
ATOM 1474 O O . SER B 1 22 ? -5.676 13.211 6.223 1 98.88 22 SER B O 1
ATOM 1476 N N . PRO B 1 23 ? -7.293 11.969 5.492 1 98.75 23 PRO B N 1
ATOM 1477 C CA . PRO B 1 23 ? -8.219 13.008 5.965 1 98.75 23 PRO B CA 1
ATOM 1478 C C . PRO B 1 23 ? -8.273 13.102 7.484 1 98.75 23 PRO B C 1
ATOM 1480 O O . PRO B 1 23 ? -8.492 14.18 8.031 1 98.75 23 PRO B O 1
ATOM 1483 N N . ALA B 1 24 ? -8.125 12.008 8.195 1 98.88 24 ALA B N 1
ATOM 1484 C CA . ALA B 1 24 ? -8.023 12.055 9.648 1 98.88 24 ALA B CA 1
ATOM 1485 C C . ALA B 1 24 ? -6.824 12.891 10.086 1 98.88 24 ALA B C 1
ATOM 1487 O O . ALA B 1 24 ? -6.938 13.742 10.977 1 98.88 24 ALA B O 1
ATOM 1488 N N . ALA B 1 25 ? -5.719 12.672 9.445 1 98.88 25 ALA B N 1
ATOM 1489 C CA . ALA B 1 25 ? -4.512 13.43 9.75 1 98.88 25 ALA B CA 1
ATOM 1490 C C . ALA B 1 25 ? -4.727 14.922 9.5 1 98.88 25 ALA B C 1
ATOM 1492 O O . ALA B 1 25 ? -4.285 15.758 10.289 1 98.88 25 ALA B O 1
ATOM 1493 N N . HIS B 1 26 ? -5.383 15.227 8.398 1 98.81 26 HIS B N 1
ATOM 1494 C CA . HIS B 1 26 ? -5.75 16.609 8.078 1 98.81 26 HIS B CA 1
ATOM 1495 C C . HIS B 1 26 ? -6.547 17.234 9.219 1 98.81 26 HIS B C 1
ATOM 1497 O O . HIS B 1 26 ? -6.184 18.312 9.711 1 98.81 26 HIS B O 1
ATOM 1503 N N . ALA B 1 27 ? -7.559 16.578 9.664 1 98.81 27 ALA B N 1
ATOM 1504 C CA . ALA B 1 27 ? -8.453 17.125 10.68 1 98.81 27 ALA B CA 1
ATOM 1505 C C . ALA B 1 27 ? -7.738 17.25 12.023 1 98.81 27 ALA B C 1
ATOM 1507 O O . ALA B 1 27 ? -7.914 18.25 12.727 1 98.81 27 ALA B O 1
ATOM 1508 N N . VAL B 1 28 ? -6.98 16.25 12.352 1 98.88 28 VAL B N 1
ATOM 1509 C CA . VAL B 1 28 ? -6.242 16.266 13.609 1 98.88 28 VAL B CA 1
ATOM 1510 C C . VAL B 1 28 ? -5.25 17.422 13.617 1 98.88 28 VAL B C 1
ATOM 1512 O O . VAL B 1 28 ? -5.145 18.156 14.602 1 98.88 28 VAL B O 1
ATOM 1515 N N . PHE B 1 29 ? -4.551 17.562 12.5 1 98.75 29 PHE B N 1
ATOM 1516 C CA . PHE B 1 29 ? -3.59 18.656 12.383 1 98.75 29 PHE B CA 1
ATOM 1517 C C . PHE B 1 29 ? -4.293 20 12.453 1 98.75 29 PHE B C 1
ATOM 1519 O O . PHE B 1 29 ? -3.84 20.922 13.156 1 98.75 29 PHE B O 1
ATOM 1526 N N . GLN B 1 30 ? -5.367 20.109 11.742 1 98.38 30 GLN B N 1
ATOM 1527 C CA . GLN B 1 30 ? -6.133 21.344 11.719 1 98.38 30 GLN B CA 1
ATOM 1528 C C . GLN B 1 30 ? -6.586 21.734 13.125 1 98.38 30 GLN B C 1
ATOM 1530 O O . GLN B 1 30 ? -6.418 22.891 13.539 1 98.38 30 GLN B O 1
ATOM 1535 N N . LYS B 1 31 ? -7.129 20.812 13.805 1 98.38 31 LYS B N 1
ATOM 1536 C CA . LYS B 1 31 ? -7.582 21.109 15.164 1 98.38 31 LYS B CA 1
ATOM 1537 C C . LYS B 1 31 ? -6.414 21.5 16.062 1 98.38 31 LYS B C 1
ATOM 1539 O O . LYS B 1 31 ? -6.527 22.438 16.859 1 98.38 31 LYS B O 1
ATOM 1544 N N . ALA B 1 32 ? -5.352 20.828 15.953 1 98.12 32 ALA B N 1
ATOM 1545 C CA . ALA B 1 32 ? -4.18 21.078 16.781 1 98.12 32 ALA B CA 1
ATOM 1546 C C . ALA B 1 32 ? -3.658 22.5 16.562 1 98.12 32 ALA B C 1
ATOM 1548 O O . ALA B 1 32 ? -3.314 23.188 17.531 1 98.12 32 ALA B O 1
ATOM 1549 N N . ILE B 1 33 ? -3.631 22.922 15.312 1 97.19 33 ILE B N 1
ATOM 1550 C CA . ILE B 1 33 ? -3.092 24.266 15.055 1 97.19 33 ILE B CA 1
ATOM 1551 C C . ILE B 1 33 ? -4.113 25.312 15.477 1 97.19 33 ILE B C 1
ATOM 1553 O O . ILE B 1 33 ? -3.74 26.406 15.93 1 97.19 33 ILE B O 1
ATOM 1557 N N . GLU B 1 34 ? -5.363 25.016 15.312 1 97.19 34 GLU B N 1
ATOM 1558 C CA . GLU B 1 34 ? -6.398 25.922 15.789 1 97.19 34 GLU B CA 1
ATOM 1559 C C . GLU B 1 34 ? -6.305 26.125 17.297 1 97.19 34 GLU B C 1
ATOM 1561 O O . GLU B 1 34 ? -6.336 27.266 17.781 1 97.19 34 GLU B O 1
ATOM 1566 N N . GLU B 1 35 ? -6.121 25.078 17.984 1 97.06 35 GLU B N 1
ATOM 1567 C CA . GLU B 1 35 ? -6.066 25.125 19.438 1 97.06 35 GLU B CA 1
ATOM 1568 C C . GLU B 1 35 ? -4.82 25.859 19.922 1 97.06 35 GLU B C 1
ATOM 1570 O O . GLU B 1 35 ? -4.805 26.406 21.031 1 97.06 35 GLU B O 1
ATOM 1575 N N . ARG B 1 36 ? -3.842 25.969 19.094 1 95.31 36 ARG B N 1
ATOM 1576 C CA . ARG B 1 36 ? -2.578 26.594 19.484 1 95.31 36 ARG B CA 1
ATOM 1577 C C . ARG B 1 36 ? -2.447 27.984 18.906 1 95.31 36 ARG B C 1
ATOM 1579 O O . ARG B 1 36 ? -1.407 28.641 19.047 1 95.31 36 ARG B O 1
ATOM 1586 N N . GLY B 1 37 ? -3.453 28.453 18.203 1 95.5 37 GLY B N 1
ATOM 1587 C CA . GLY B 1 37 ? -3.426 29.781 17.594 1 95.5 37 GLY B CA 1
ATOM 1588 C C . GLY B 1 37 ? -2.457 29.875 16.422 1 95.5 37 GLY B C 1
ATOM 1589 O O . GLY B 1 37 ? -1.882 30.938 16.172 1 95.5 37 GLY B O 1
ATOM 1590 N N . LEU B 1 38 ? -2.285 28.719 15.711 1 95.44 38 LEU B N 1
ATOM 1591 C CA . LEU B 1 38 ? -1.277 28.656 14.656 1 95.44 38 LEU B CA 1
ATOM 1592 C C . LEU B 1 38 ? -1.934 28.547 13.281 1 95.44 38 LEU B C 1
ATOM 1594 O O . LEU B 1 38 ? -1.271 28.219 12.297 1 95.44 38 LEU B O 1
ATOM 1598 N N . THR B 1 39 ? -3.182 28.859 13.172 1 95 39 THR B N 1
ATOM 1599 C CA . THR B 1 39 ? -3.957 28.656 11.953 1 95 39 THR B CA 1
ATOM 1600 C C . THR B 1 39 ? -3.363 29.469 10.805 1 95 39 THR B C 1
ATOM 1602 O O . THR B 1 39 ? -3.379 29.031 9.656 1 95 39 THR B O 1
ATOM 1605 N N . HIS B 1 40 ? -2.773 30.562 11.086 1 94.44 40 HIS B N 1
ATOM 1606 C CA . HIS B 1 40 ? -2.25 31.438 10.047 1 94.44 40 HIS B CA 1
ATOM 1607 C C . HIS B 1 40 ? -0.828 31.047 9.656 1 94.44 40 HIS B C 1
ATOM 1609 O O . HIS B 1 40 ? -0.287 31.562 8.672 1 94.44 40 HIS B O 1
ATOM 1615 N N . HIS B 1 41 ? -0.297 30.109 10.344 1 95.94 41 HIS B N 1
ATOM 1616 C CA . HIS B 1 41 ? 1.088 29.719 10.102 1 95.94 41 HIS B CA 1
ATOM 1617 C C . HIS B 1 41 ? 1.168 28.469 9.25 1 95.94 41 HIS B C 1
ATOM 1619 O O . HIS B 1 41 ? 2.232 28.125 8.727 1 95.94 41 HIS B O 1
ATOM 1625 N N . TYR B 1 42 ? -0.018 27.797 9.102 1 97.31 42 TYR B N 1
ATOM 1626 C CA . TYR B 1 42 ? 0.006 26.516 8.406 1 97.31 42 TYR B CA 1
ATOM 1627 C C . TYR B 1 42 ? -1.131 26.422 7.398 1 97.31 42 TYR B C 1
ATOM 1629 O O . TYR B 1 42 ? -2.197 27 7.598 1 97.31 42 TYR B O 1
ATOM 1637 N N . MET B 1 43 ? -0.871 25.781 6.328 1 97.31 43 MET B N 1
ATOM 1638 C CA . MET B 1 43 ? -1.876 25.281 5.398 1 97.31 43 MET B CA 1
ATOM 1639 C C . MET B 1 43 ? -1.837 23.75 5.32 1 97.31 43 MET B C 1
ATOM 1641 O O . MET B 1 43 ? -0.765 23.156 5.18 1 97.31 43 MET B O 1
ATOM 1645 N N . VAL B 1 44 ? -2.975 23.156 5.496 1 98.19 44 VAL B N 1
ATOM 1646 C CA . VAL B 1 44 ? -3.012 21.703 5.535 1 98.19 44 VAL B CA 1
ATOM 1647 C C . VAL B 1 44 ? -4 21.172 4.496 1 98.19 44 VAL B C 1
ATOM 1649 O O . VAL B 1 44 ? -5.023 21.812 4.227 1 98.19 44 VAL B O 1
ATOM 1652 N N . ASP B 1 45 ? -3.65 20.078 3.85 1 98.56 45 ASP B N 1
ATOM 1653 C CA . ASP B 1 45 ? -4.488 19.359 2.887 1 98.56 45 ASP B CA 1
ATOM 1654 C C . ASP B 1 45 ? -4.238 17.859 2.943 1 98.56 45 ASP B C 1
ATOM 1656 O O . ASP B 1 45 ? -3.369 17.406 3.689 1 98.56 45 ASP B O 1
ATOM 1660 N N . SER B 1 46 ? -5.051 17.125 2.332 1 98.81 46 SER B N 1
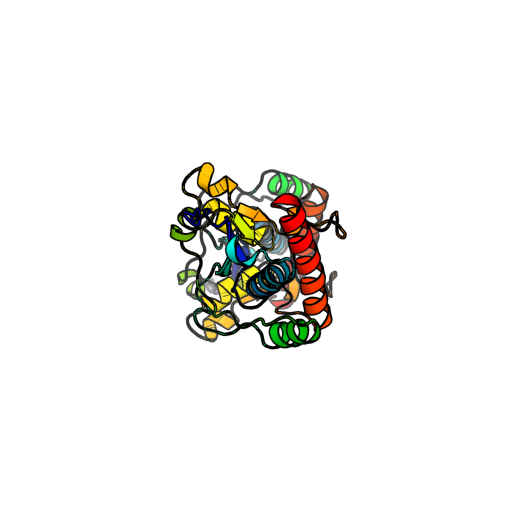ATOM 1661 C CA . SER B 1 46 ? -4.848 15.68 2.201 1 98.81 46 SER B CA 1
ATOM 1662 C C . SER B 1 46 ? -5.234 15.195 0.808 1 98.81 46 SER B C 1
ATOM 1664 O O . SER B 1 46 ? -6.012 15.844 0.11 1 98.81 46 SER B O 1
ATOM 1666 N N . ALA B 1 47 ? -4.617 14.086 0.355 1 98.75 47 ALA B N 1
ATOM 1667 C CA . ALA B 1 47 ? -4.852 13.508 -0.965 1 98.75 47 ALA B CA 1
ATOM 1668 C C . ALA B 1 47 ? -4.602 12 -0.956 1 98.75 47 ALA B C 1
ATOM 1670 O O . ALA B 1 47 ? -4.023 11.469 -0.007 1 98.75 47 ALA B O 1
ATOM 1671 N N . GLY B 1 48 ? -5.094 11.375 -1.988 1 98.12 48 GLY B N 1
ATOM 1672 C CA . GLY B 1 48 ? -4.855 9.953 -2.193 1 98.12 48 GLY B CA 1
ATOM 1673 C C . GLY B 1 48 ? -3.939 9.664 -3.369 1 98.12 48 GLY B C 1
ATOM 1674 O O . GLY B 1 48 ? -3.695 10.539 -4.199 1 98.12 48 GLY B O 1
ATOM 1675 N N . ILE B 1 49 ? -3.477 8.445 -3.406 1 95.69 49 ILE B N 1
ATOM 1676 C CA . ILE B 1 49 ? -2.604 7.996 -4.488 1 95.69 49 ILE B CA 1
ATOM 1677 C C . ILE B 1 49 ? -3.436 7.703 -5.734 1 95.69 49 ILE B C 1
ATOM 1679 O O . ILE B 1 49 ? -3.064 8.094 -6.844 1 95.69 49 ILE B O 1
ATOM 1683 N N . GLY B 1 50 ? -4.574 7.016 -5.512 1 89.25 50 GLY B N 1
ATOM 1684 C CA . GLY B 1 50 ? -5.457 6.711 -6.625 1 89.25 50 GLY B CA 1
ATOM 1685 C C . GLY B 1 50 ? -6.621 7.672 -6.75 1 89.25 50 GLY B C 1
ATOM 1686 O O . GLY B 1 50 ? -6.855 8.484 -5.855 1 89.25 50 GLY B O 1
ATOM 1687 N N . ASP B 1 51 ? -7.348 7.598 -7.867 1 91.12 51 ASP B N 1
ATOM 1688 C CA . ASP B 1 51 ? -8.453 8.516 -8.125 1 91.12 51 ASP B CA 1
ATOM 1689 C C . ASP B 1 51 ? -9.797 7.852 -7.844 1 91.12 51 ASP B C 1
ATOM 1691 O O . ASP B 1 51 ? -10.844 8.398 -8.188 1 91.12 51 ASP B O 1
ATOM 1695 N N . TRP B 1 52 ? -9.797 6.773 -7.18 1 89.31 52 TRP B N 1
ATOM 1696 C CA . TRP B 1 52 ? -10.969 5.91 -7.062 1 89.31 52 TRP B CA 1
ATOM 1697 C C . TRP B 1 52 ? -12.039 6.566 -6.199 1 89.31 52 TRP B C 1
ATOM 1699 O O . TRP B 1 52 ? -13.234 6.297 -6.371 1 89.31 52 TRP B O 1
ATOM 1709 N N . HIS B 1 53 ? -11.57 7.426 -5.316 1 93.44 53 HIS B N 1
ATOM 1710 C CA . HIS B 1 53 ? -12.523 7.984 -4.359 1 93.44 53 HIS B CA 1
ATOM 1711 C C . HIS B 1 53 ? -12.641 9.5 -4.52 1 93.44 53 HIS B C 1
ATOM 1713 O O . HIS B 1 53 ? -13.125 10.18 -3.617 1 93.44 53 HIS B O 1
ATOM 1719 N N . VAL B 1 54 ? -12.18 10.07 -5.621 1 96 54 VAL B N 1
ATOM 1720 C CA . VAL B 1 54 ? -12.172 11.516 -5.836 1 96 54 VAL B CA 1
ATOM 1721 C C . VAL B 1 54 ? -13.578 12.078 -5.648 1 96 54 VAL B C 1
ATOM 1723 O O . VAL B 1 54 ? -14.547 11.555 -6.215 1 96 54 VAL B O 1
ATOM 1726 N N . GLY B 1 55 ? -13.664 13.078 -4.82 1 97.62 55 GLY B N 1
ATOM 1727 C CA . GLY B 1 55 ? -14.93 13.758 -4.598 1 97.62 55 GLY B CA 1
ATOM 1728 C C . GLY B 1 55 ? -15.742 13.156 -3.469 1 97.62 55 GLY B C 1
ATOM 1729 O O . GLY B 1 55 ? -16.734 13.742 -3.02 1 97.62 55 GLY B O 1
ATOM 1730 N N . GLN B 1 56 ? -15.328 12.023 -2.92 1 97.19 56 GLN B N 1
ATOM 1731 C CA . GLN B 1 56 ? -16.078 11.328 -1.875 1 97.19 56 GLN B CA 1
ATOM 1732 C C . GLN B 1 56 ? -15.672 11.82 -0.49 1 97.19 56 GLN B C 1
ATOM 1734 O O . GLN B 1 56 ? -14.562 12.32 -0.304 1 97.19 56 GLN B O 1
ATOM 1739 N N . LEU B 1 57 ? -16.594 11.711 0.412 1 97.75 57 LEU B N 1
ATOM 1740 C CA . LEU B 1 57 ? -16.328 11.969 1.821 1 97.75 57 LEU B CA 1
ATOM 1741 C C . LEU B 1 57 ? -15.516 10.828 2.436 1 97.75 57 LEU B C 1
ATOM 1743 O O . LEU B 1 57 ? -15.469 9.727 1.88 1 97.75 57 LEU B O 1
ATOM 1747 N N . PRO B 1 58 ? -14.898 11.094 3.568 1 97.94 58 PRO B N 1
ATOM 1748 C CA . PRO B 1 58 ? -14.164 10.031 4.266 1 97.94 58 PRO B CA 1
ATOM 1749 C C . PRO B 1 58 ? -15.07 8.875 4.691 1 97.94 58 PRO B C 1
ATOM 1751 O O . PRO B 1 58 ? -16.297 9.016 4.688 1 97.94 58 PRO B O 1
ATOM 1754 N N . ASP B 1 59 ? -14.43 7.781 4.934 1 97.56 59 ASP B N 1
ATOM 1755 C CA . ASP B 1 59 ? -15.125 6.621 5.473 1 97.56 59 ASP B CA 1
ATOM 1756 C C . ASP B 1 59 ? -15.961 7 6.691 1 97.56 59 ASP B C 1
ATOM 1758 O O . ASP B 1 59 ? -15.477 7.691 7.594 1 97.56 59 ASP B O 1
ATOM 1762 N N . LYS B 1 60 ? -17.188 6.488 6.711 1 97.75 60 LYS B N 1
ATOM 1763 C CA . LYS B 1 60 ? -18.125 6.844 7.77 1 97.75 60 LYS B CA 1
ATOM 1764 C C . LYS B 1 60 ? -17.594 6.445 9.141 1 97.75 60 LYS B C 1
ATOM 1766 O O . LYS B 1 60 ? -17.812 7.145 10.133 1 97.75 60 LYS B O 1
ATOM 1771 N N . ARG B 1 61 ? -16.969 5.336 9.25 1 98.19 61 ARG B N 1
ATOM 1772 C CA . ARG B 1 61 ? -16.406 4.871 10.516 1 98.19 61 ARG B CA 1
ATOM 1773 C C . ARG B 1 61 ? -15.305 5.805 11.008 1 98.19 61 ARG B C 1
ATOM 1775 O O . ARG B 1 61 ? -15.211 6.086 12.203 1 98.19 61 ARG B O 1
ATOM 1782 N N . MET B 1 62 ? -14.508 6.293 10.062 1 98.5 62 MET B N 1
ATOM 1783 C CA . MET B 1 62 ? -13.469 7.25 10.445 1 98.5 62 MET B CA 1
ATOM 1784 C C . MET B 1 62 ? -14.078 8.57 10.891 1 98.5 62 MET B C 1
ATOM 1786 O O . MET B 1 62 ? -13.641 9.164 11.875 1 98.5 62 MET B O 1
ATOM 1790 N N . MET B 1 63 ? -15.102 9.031 10.195 1 98.56 63 MET B N 1
ATOM 1791 C CA . MET B 1 63 ? -15.797 10.266 10.57 1 98.56 63 MET B CA 1
ATOM 1792 C C . MET B 1 63 ? -16.391 10.148 11.969 1 98.56 63 MET B C 1
ATOM 1794 O O . MET B 1 63 ? -16.266 11.062 12.781 1 98.56 63 MET B O 1
ATOM 1798 N N . LEU B 1 64 ? -16.969 9.016 12.258 1 98.25 64 LEU B N 1
ATOM 1799 C CA . LEU B 1 64 ? -17.641 8.797 13.539 1 98.25 64 LEU B CA 1
ATOM 1800 C C . LEU B 1 64 ? -16.625 8.758 14.68 1 98.25 64 LEU B C 1
ATOM 1802 O O . LEU B 1 64 ? -16.781 9.453 15.688 1 98.25 64 LEU B O 1
ATOM 1806 N N . GLN B 1 65 ? -15.586 7.922 14.508 1 98.44 65 GLN B N 1
ATOM 1807 C CA . GLN B 1 65 ? -14.57 7.82 15.547 1 98.44 65 GLN B CA 1
ATOM 1808 C C . GLN B 1 65 ? -13.867 9.156 15.766 1 98.44 65 GLN B C 1
ATOM 1810 O O . GLN B 1 65 ? -13.539 9.516 16.891 1 98.44 65 GLN B O 1
ATOM 1815 N N . GLY B 1 66 ? -13.625 9.836 14.672 1 98.56 66 GLY B N 1
ATOM 1816 C CA . GLY B 1 66 ? -13.055 11.164 14.781 1 98.56 66 GLY B CA 1
ATOM 1817 C C . GLY B 1 66 ? -13.938 12.141 15.531 1 98.56 66 GLY B C 1
ATOM 1818 O O . GLY B 1 66 ? -13.453 12.891 16.375 1 98.56 66 GLY B O 1
ATOM 1819 N N . LYS B 1 67 ? -15.195 12.086 15.211 1 98.44 67 LYS B N 1
ATOM 1820 C CA . LYS B 1 67 ? -16.156 12.977 15.852 1 98.44 67 LYS B CA 1
ATOM 1821 C C . LYS B 1 67 ? -16.172 12.758 17.359 1 98.44 67 LYS B C 1
ATOM 1823 O O . LYS B 1 67 ? -16.266 13.719 18.141 1 98.44 67 LYS B O 1
ATOM 1828 N N . LYS B 1 68 ? -16.094 11.531 17.797 1 98.44 68 LYS B N 1
ATOM 1829 C CA . LYS B 1 68 ? -16.078 11.195 19.219 1 98.44 68 LYS B CA 1
ATOM 1830 C C . LYS B 1 68 ? -14.898 11.867 19.922 1 98.44 68 LYS B C 1
ATOM 1832 O O . LYS B 1 68 ? -14.953 12.109 21.125 1 98.44 68 LYS B O 1
ATOM 1837 N N . ARG B 1 69 ? -13.906 12.234 19.188 1 98.19 69 ARG B N 1
ATOM 1838 C CA . ARG B 1 69 ? -12.695 12.828 19.75 1 98.19 69 ARG B CA 1
ATOM 1839 C C . ARG B 1 69 ? -12.641 14.328 19.484 1 98.19 69 ARG B C 1
ATOM 1841 O O . ARG B 1 69 ? -11.641 14.984 19.766 1 98.19 69 ARG B O 1
ATOM 1848 N N . GLY B 1 70 ? -13.688 14.82 18.812 1 98.31 70 GLY B N 1
ATOM 1849 C CA . GLY B 1 70 ? -13.789 16.25 18.594 1 98.31 70 GLY B CA 1
ATOM 1850 C C . GLY B 1 70 ? -13.234 16.688 17.25 1 98.31 70 GLY B C 1
ATOM 1851 O O . GLY B 1 70 ? -12.977 17.875 17.031 1 98.31 70 GLY B O 1
ATOM 1852 N N . TYR B 1 71 ? -12.984 15.734 16.328 1 98.56 71 TYR B N 1
ATOM 1853 C CA . TYR B 1 71 ? -12.453 16.078 15.023 1 98.56 71 TYR B CA 1
ATOM 1854 C C . TYR B 1 71 ? -13.578 16.172 13.992 1 98.56 71 TYR B C 1
ATOM 1856 O O . TYR B 1 71 ? -14.523 15.398 14.023 1 98.56 71 TYR B O 1
ATOM 1864 N N . CYS B 1 72 ? -13.422 17.172 13.102 1 97.38 72 CYS B N 1
ATOM 1865 C CA . CYS B 1 72 ? -14.289 17.266 11.93 1 97.38 72 CYS B CA 1
ATOM 1866 C C . CYS B 1 72 ? -13.586 16.734 10.688 1 97.38 72 CYS B C 1
ATOM 1868 O O . CYS B 1 72 ? -12.844 17.453 10.031 1 97.38 72 CYS B O 1
ATOM 1870 N N . ILE B 1 73 ? -13.812 15.477 10.383 1 98.12 73 ILE B N 1
ATOM 1871 C CA . ILE B 1 73 ? -13.188 14.812 9.242 1 98.12 73 ILE B CA 1
ATOM 1872 C C . ILE B 1 73 ? -14.148 14.805 8.055 1 98.12 73 ILE B C 1
ATOM 1874 O O . ILE B 1 73 ? -15 13.922 7.941 1 98.12 73 ILE B O 1
ATOM 1878 N N . ASN B 1 74 ? -14.047 15.797 7.188 1 96.69 74 ASN B N 1
ATOM 1879 C CA . ASN B 1 74 ? -15.039 15.977 6.137 1 96.69 74 ASN B CA 1
ATOM 1880 C C . ASN B 1 74 ? -14.391 16.375 4.812 1 96.69 74 ASN B C 1
ATOM 1882 O O . ASN B 1 74 ? -15.07 16.859 3.91 1 96.69 74 ASN B O 1
ATOM 1886 N N . HIS B 1 75 ? -13.117 16.125 4.797 1 96.81 75 HIS B N 1
ATOM 1887 C CA . HIS B 1 75 ? -12.391 16.453 3.582 1 96.81 75 HIS B CA 1
ATOM 1888 C C . HIS B 1 75 ? -12.844 15.602 2.406 1 96.81 75 HIS B C 1
ATOM 1890 O O . HIS B 1 75 ? -12.977 14.383 2.537 1 96.81 75 HIS B O 1
ATOM 1896 N N . HIS B 1 76 ? -13.047 16.25 1.23 1 97.62 76 HIS B N 1
ATOM 1897 C CA . HIS B 1 76 ? -13.352 15.492 0.024 1 97.62 76 HIS B CA 1
ATOM 1898 C C . HIS B 1 76 ? -12.078 14.977 -0.644 1 97.62 76 HIS B C 1
ATOM 1900 O O . HIS B 1 76 ? -11.133 15.742 -0.854 1 97.62 76 HIS B O 1
ATOM 1906 N N . ALA B 1 77 ? -12.18 13.711 -0.974 1 98.12 77 ALA B N 1
ATOM 1907 C CA . ALA B 1 77 ? -11 13.039 -1.51 1 98.12 77 ALA B CA 1
ATOM 1908 C C . ALA B 1 77 ? -10.547 13.68 -2.822 1 98.12 77 ALA B C 1
ATOM 1910 O O . ALA B 1 77 ? -11.383 14.039 -3.658 1 98.12 77 ALA B O 1
ATOM 1911 N N . ARG B 1 78 ? -9.297 13.789 -2.988 1 98.25 78 ARG B N 1
ATOM 1912 C CA . ARG B 1 78 ? -8.656 14.188 -4.238 1 98.25 78 ARG B CA 1
ATOM 1913 C C . ARG B 1 78 ? -7.395 13.367 -4.484 1 98.25 78 ARG B C 1
ATOM 1915 O O . ARG B 1 78 ? -6.859 12.75 -3.564 1 98.25 78 ARG B O 1
ATOM 1922 N N . GLN B 1 79 ? -6.965 13.359 -5.746 1 97.81 79 GLN B N 1
ATOM 1923 C CA . GLN B 1 79 ? -5.785 12.578 -6.109 1 97.81 79 GLN B CA 1
ATOM 1924 C C . GLN B 1 79 ? -4.52 13.422 -6.02 1 97.81 79 GLN B C 1
ATOM 1926 O O . GLN B 1 79 ? -4.512 14.586 -6.426 1 97.81 79 GLN B O 1
ATOM 1931 N N . PHE B 1 80 ? -3.508 12.836 -5.488 1 98.5 80 PHE B N 1
ATOM 1932 C CA . PHE B 1 80 ? -2.174 13.422 -5.523 1 98.5 80 PHE B CA 1
ATOM 1933 C C . PHE B 1 80 ? -1.727 13.672 -6.957 1 98.5 80 PHE B C 1
ATOM 1935 O O . PHE B 1 80 ? -1.957 12.836 -7.836 1 98.5 80 PHE B O 1
ATOM 1942 N N . THR B 1 81 ? -1.151 14.812 -7.207 1 97.25 81 THR B N 1
ATOM 1943 C CA . THR B 1 81 ? -0.507 15.125 -8.477 1 97.25 81 THR B CA 1
ATOM 1944 C C . THR B 1 81 ? 0.917 15.625 -8.25 1 97.25 81 THR B C 1
ATOM 1946 O O . THR B 1 81 ? 1.263 16.062 -7.152 1 97.25 81 THR B O 1
ATOM 1949 N N . ASN B 1 82 ? 1.663 15.609 -9.297 1 96.06 82 ASN B N 1
ATOM 1950 C CA . ASN B 1 82 ? 3.051 16.047 -9.18 1 96.06 82 ASN B CA 1
ATOM 1951 C C . ASN B 1 82 ? 3.143 17.531 -8.812 1 96.06 82 ASN B C 1
ATOM 1953 O O . ASN B 1 82 ? 4.133 17.969 -8.227 1 96.06 82 ASN B O 1
ATOM 1957 N N . ASP B 1 83 ? 2.117 18.266 -9.109 1 97.44 83 ASP B N 1
ATOM 1958 C CA . ASP B 1 83 ? 2.08 19.672 -8.734 1 97.44 83 ASP B CA 1
ATOM 1959 C C . ASP B 1 83 ? 2.105 19.844 -7.211 1 97.44 83 ASP B C 1
ATOM 1961 O O . ASP B 1 83 ? 2.527 20.875 -6.703 1 97.44 83 ASP B O 1
ATOM 1965 N N . ASP B 1 84 ? 1.691 18.828 -6.555 1 98.44 84 ASP B N 1
ATOM 1966 C CA . ASP B 1 84 ? 1.673 18.891 -5.098 1 98.44 84 ASP B CA 1
ATOM 1967 C C . ASP B 1 84 ? 3.088 19 -4.531 1 98.44 84 ASP B C 1
ATOM 1969 O O . ASP B 1 84 ? 3.301 19.609 -3.484 1 98.44 84 ASP B O 1
ATOM 1973 N N . PHE B 1 85 ? 4.066 18.484 -5.238 1 98.25 85 PHE B N 1
ATOM 1974 C CA . PHE B 1 85 ? 5.457 18.625 -4.82 1 98.25 85 PHE B CA 1
ATOM 1975 C C . PHE B 1 85 ? 5.855 20.094 -4.777 1 98.25 85 PHE B C 1
ATOM 1977 O O . PHE B 1 85 ? 6.656 20.5 -3.934 1 98.25 85 PHE B O 1
ATOM 1984 N N . GLN B 1 86 ? 5.254 20.859 -5.648 1 97 86 GLN B N 1
ATOM 1985 C CA . GLN B 1 86 ? 5.602 22.281 -5.734 1 97 86 GLN B CA 1
ATOM 1986 C C . GLN B 1 86 ? 4.824 23.094 -4.707 1 97 86 GLN B C 1
ATOM 1988 O O . GLN B 1 86 ? 5.34 24.094 -4.176 1 97 86 GLN B O 1
ATOM 1993 N N . HIS B 1 87 ? 3.721 22.688 -4.426 1 97.69 87 HIS B N 1
ATOM 1994 C CA . HIS B 1 87 ? 2.805 23.484 -3.627 1 97.69 87 HIS B CA 1
ATOM 1995 C C . HIS B 1 87 ? 3.033 23.266 -2.137 1 97.69 87 HIS B C 1
ATOM 1997 O O . HIS B 1 87 ? 2.783 24.172 -1.328 1 97.69 87 HIS B O 1
ATOM 2003 N N . PHE B 1 88 ? 3.498 22.125 -1.771 1 98.44 88 PHE B N 1
ATOM 2004 C CA . PHE B 1 88 ? 3.58 21.812 -0.349 1 98.44 88 PHE B CA 1
ATOM 2005 C C . PHE B 1 88 ? 5.031 21.719 0.103 1 98.44 88 PHE B C 1
ATOM 2007 O O . PHE B 1 88 ? 5.906 21.344 -0.678 1 98.44 88 PHE B O 1
ATOM 2014 N N . ASP B 1 89 ? 5.227 22.078 1.358 1 97.94 89 ASP B N 1
ATOM 2015 C CA . ASP B 1 89 ? 6.551 22.016 1.971 1 97.94 89 ASP B CA 1
ATOM 2016 C C . ASP B 1 89 ? 6.836 20.609 2.521 1 97.94 89 ASP B C 1
ATOM 2018 O O . ASP B 1 89 ? 7.984 20.172 2.518 1 97.94 89 ASP B O 1
ATOM 2022 N N . TYR B 1 90 ? 5.777 19.969 3.037 1 98.25 90 TYR B N 1
ATOM 2023 C CA . TYR B 1 90 ? 5.852 18.609 3.588 1 98.25 90 TYR B CA 1
ATOM 2024 C C . TYR B 1 90 ? 4.762 17.734 3.006 1 98.25 90 TYR B C 1
ATOM 2026 O O . TYR B 1 90 ? 3.609 18.156 2.873 1 98.25 90 TYR B O 1
ATOM 2034 N N . ILE B 1 91 ? 5.148 16.578 2.602 1 98.81 91 ILE B N 1
ATOM 2035 C CA . ILE B 1 91 ? 4.242 15.523 2.168 1 98.81 91 ILE B CA 1
ATOM 2036 C C . ILE B 1 91 ? 4.375 14.32 3.094 1 98.81 91 ILE B C 1
ATOM 2038 O O . ILE B 1 91 ? 5.379 13.602 3.053 1 98.81 91 ILE B O 1
ATOM 2042 N N . VAL B 1 92 ? 3.402 14.109 3.924 1 98.88 92 VAL B N 1
ATOM 2043 C CA . VAL B 1 92 ? 3.477 13.117 4.984 1 98.88 92 VAL B CA 1
ATOM 2044 C C . VAL B 1 92 ? 2.582 11.922 4.641 1 98.88 92 VAL B C 1
ATOM 2046 O O . VAL B 1 92 ? 1.36 12.07 4.547 1 98.88 92 VAL B O 1
ATOM 2049 N N . VAL B 1 93 ? 3.227 10.75 4.484 1 98.81 93 VAL B N 1
ATOM 2050 C CA . VAL B 1 93 ? 2.51 9.555 4.062 1 98.81 93 VAL B CA 1
ATOM 2051 C C . VAL B 1 93 ? 2.293 8.633 5.262 1 98.81 93 VAL B C 1
ATOM 2053 O O . VAL B 1 93 ? 2.902 8.82 6.316 1 98.81 93 VAL B O 1
ATOM 2056 N N . MET B 1 94 ? 1.433 7.59 5.102 1 98.5 94 MET B N 1
ATOM 2057 C CA . MET B 1 94 ? 0.938 6.863 6.266 1 98.5 94 MET B CA 1
ATOM 2058 C C . MET B 1 94 ? 1.704 5.562 6.465 1 98.5 94 MET B C 1
ATOM 2060 O O . MET B 1 94 ? 1.696 4.988 7.555 1 98.5 94 MET B O 1
ATOM 2064 N N . ASP B 1 95 ? 2.295 5.055 5.324 1 96.56 95 ASP B N 1
ATOM 2065 C CA . ASP B 1 95 ? 2.99 3.775 5.441 1 96.56 95 ASP B CA 1
ATOM 2066 C C . ASP B 1 95 ? 4.078 3.643 4.379 1 96.56 95 ASP B C 1
ATOM 2068 O O . ASP B 1 95 ? 4.301 4.562 3.59 1 96.56 95 ASP B O 1
ATOM 2072 N N . ASP B 1 96 ? 4.785 2.508 4.398 1 94.75 96 ASP B N 1
ATOM 2073 C CA . ASP B 1 96 ? 5.93 2.287 3.523 1 94.75 96 ASP B CA 1
ATOM 2074 C C . ASP B 1 96 ? 5.5 2.238 2.059 1 94.75 96 ASP B C 1
ATOM 2076 O O . ASP B 1 96 ? 6.223 2.707 1.177 1 94.75 96 ASP B O 1
ATOM 2080 N N . ASP B 1 97 ? 4.344 1.663 1.806 1 94.5 97 ASP B N 1
ATOM 2081 C CA . ASP B 1 97 ? 3.865 1.59 0.429 1 94.5 97 ASP B CA 1
ATOM 2082 C C . ASP B 1 97 ? 3.57 2.982 -0.125 1 94.5 97 ASP B C 1
ATOM 2084 O O . ASP B 1 97 ? 3.975 3.309 -1.242 1 94.5 97 ASP B O 1
ATOM 2088 N N . ASN B 1 98 ? 2.893 3.77 0.707 1 96.94 98 ASN B N 1
ATOM 2089 C CA . ASN B 1 98 ? 2.65 5.152 0.307 1 96.94 98 ASN B CA 1
ATOM 2090 C C . ASN B 1 98 ? 3.957 5.891 0.031 1 96.94 98 ASN B C 1
ATOM 2092 O O . ASN B 1 98 ? 4.066 6.617 -0.959 1 96.94 98 ASN B O 1
ATOM 2096 N N . TYR B 1 99 ? 4.914 5.68 0.934 1 97.25 99 TYR B N 1
ATOM 2097 C CA . TYR B 1 99 ? 6.207 6.348 0.81 1 97.25 99 TYR B CA 1
ATOM 2098 C C . TYR B 1 99 ? 6.883 5.988 -0.508 1 97.25 99 TYR B C 1
ATOM 2100 O O . TYR B 1 99 ? 7.352 6.867 -1.231 1 97.25 99 TYR B O 1
ATOM 2108 N N . ARG B 1 100 ? 6.891 4.762 -0.776 1 94.12 100 ARG B N 1
ATOM 2109 C CA . ARG B 1 100 ? 7.551 4.289 -1.989 1 94.12 100 ARG B CA 1
ATOM 2110 C C . ARG B 1 100 ? 6.871 4.848 -3.234 1 94.12 100 ARG B C 1
ATOM 2112 O O . ARG B 1 100 ? 7.539 5.324 -4.152 1 94.12 100 ARG B O 1
ATOM 2119 N N . ILE B 1 101 ? 5.59 4.828 -3.229 1 95.56 101 ILE B N 1
ATOM 2120 C CA . ILE B 1 101 ? 4.832 5.27 -4.395 1 95.56 101 ILE B CA 1
ATOM 2121 C C . ILE B 1 101 ? 5.051 6.766 -4.613 1 95.56 101 ILE B C 1
ATOM 2123 O O . ILE B 1 101 ? 5.371 7.195 -5.723 1 95.56 101 ILE B O 1
ATOM 2127 N N . ILE B 1 102 ? 4.961 7.531 -3.582 1 97.69 102 ILE B N 1
ATOM 2128 C CA . ILE B 1 102 ? 5.031 8.984 -3.703 1 97.69 102 ILE B CA 1
ATOM 2129 C C . ILE B 1 102 ? 6.473 9.414 -3.965 1 97.69 102 ILE B C 1
ATOM 2131 O O . ILE B 1 102 ? 6.73 10.266 -4.816 1 97.69 102 ILE B O 1
ATOM 2135 N N . SER B 1 103 ? 7.434 8.836 -3.254 1 96.88 103 SER B N 1
ATOM 2136 C CA . SER B 1 103 ? 8.836 9.219 -3.418 1 96.88 103 SER B CA 1
ATOM 2137 C C . SER B 1 103 ? 9.328 8.93 -4.832 1 96.88 103 SER B C 1
ATOM 2139 O O . SER B 1 103 ? 10.164 9.656 -5.367 1 96.88 103 SER B O 1
ATOM 2141 N N . GLN B 1 104 ? 8.758 7.926 -5.41 1 93.75 104 GLN B N 1
ATOM 2142 C CA . GLN B 1 104 ? 9.172 7.547 -6.758 1 93.75 104 GLN B CA 1
ATOM 2143 C C . GLN B 1 104 ? 8.594 8.508 -7.801 1 93.75 104 GLN B C 1
ATOM 2145 O O . GLN B 1 104 ? 9.07 8.547 -8.938 1 93.75 104 GLN B O 1
ATOM 2150 N N . ARG B 1 105 ? 7.664 9.227 -7.449 1 94.69 105 ARG B N 1
ATOM 2151 C CA . ARG B 1 105 ? 7.07 10.211 -8.359 1 94.69 105 ARG B CA 1
ATOM 2152 C C . ARG B 1 105 ? 7.852 11.516 -8.336 1 94.69 105 ARG B C 1
ATOM 2154 O O . ARG B 1 105 ? 7.648 12.383 -9.188 1 94.69 105 ARG B O 1
ATOM 2161 N N . ALA B 1 106 ? 8.703 11.641 -7.359 1 96.69 106 ALA B N 1
ATOM 2162 C CA . ALA B 1 106 ? 9.5 12.867 -7.258 1 96.69 106 ALA B CA 1
ATOM 2163 C C . ALA B 1 106 ? 10.43 13.016 -8.461 1 96.69 106 ALA B C 1
ATOM 2165 O O . ALA B 1 106 ? 11.039 12.047 -8.906 1 96.69 106 ALA B O 1
ATOM 2166 N N . ARG B 1 107 ? 10.531 14.258 -8.938 1 95.44 107 ARG B N 1
ATOM 2167 C CA . ARG B 1 107 ? 11.32 14.531 -10.133 1 95.44 107 ARG B CA 1
ATOM 2168 C C . ARG B 1 107 ? 12.789 14.75 -9.773 1 95.44 107 ARG B C 1
ATOM 2170 O O . ARG B 1 107 ? 13.664 14.656 -10.633 1 95.44 107 ARG B O 1
ATOM 2177 N N . ASN B 1 108 ? 13.086 15.133 -8.594 1 96.56 108 ASN B N 1
ATOM 2178 C CA . ASN B 1 108 ? 14.438 15.406 -8.117 1 96.56 108 ASN B CA 1
ATOM 2179 C C . ASN B 1 108 ? 14.555 15.172 -6.613 1 96.56 108 ASN B C 1
ATOM 2181 O O . ASN B 1 108 ? 13.562 14.867 -5.945 1 96.56 108 ASN B O 1
ATOM 2185 N N . GLU B 1 109 ? 15.742 15.305 -6.125 1 96.69 109 GLU B N 1
ATOM 2186 C CA . GLU B 1 109 ? 16.031 15.016 -4.723 1 96.69 109 GLU B CA 1
ATOM 2187 C C . GLU B 1 109 ? 15.328 16 -3.797 1 96.69 109 GLU B C 1
ATOM 2189 O O . GLU B 1 109 ? 14.906 15.633 -2.699 1 96.69 109 GLU B O 1
ATOM 2194 N N . ALA B 1 110 ? 15.188 17.203 -4.254 1 97.56 110 ALA B N 1
ATOM 2195 C CA . ALA B 1 110 ? 14.523 18.219 -3.439 1 97.56 110 ALA B CA 1
ATOM 2196 C C . ALA B 1 110 ? 13.062 17.859 -3.193 1 97.56 110 ALA B C 1
ATOM 2198 O O . ALA B 1 110 ? 12.562 18 -2.076 1 97.56 110 ALA B O 1
ATOM 2199 N N . GLU B 1 111 ? 12.383 17.375 -4.215 1 97.94 111 GLU B N 1
ATOM 2200 C CA . GLU B 1 111 ? 11.008 16.906 -4.09 1 97.94 111 GLU B CA 1
ATOM 2201 C C . GLU B 1 111 ? 10.93 15.656 -3.213 1 97.94 111 GLU B C 1
ATOM 2203 O O . GLU B 1 111 ? 10.062 15.555 -2.348 1 97.94 111 GLU B O 1
ATOM 2208 N N . ARG B 1 112 ? 11.844 14.766 -3.43 1 97.81 112 ARG B N 1
ATOM 2209 C CA . ARG B 1 112 ? 11.852 13.508 -2.693 1 97.81 112 ARG B CA 1
ATOM 2210 C C . ARG B 1 112 ? 12.023 13.742 -1.197 1 97.81 112 ARG B C 1
ATOM 2212 O O . ARG B 1 112 ? 11.414 13.055 -0.377 1 97.81 112 ARG B O 1
ATOM 2219 N N . LYS B 1 113 ? 12.797 14.727 -0.837 1 97.88 113 LYS B N 1
ATOM 2220 C CA . LYS B 1 113 ? 13.109 15.031 0.556 1 97.88 113 LYS B CA 1
ATOM 2221 C C . LYS B 1 113 ? 11.891 15.562 1.291 1 97.88 113 LYS B C 1
ATOM 2223 O O . LYS B 1 113 ? 11.852 15.57 2.523 1 97.88 113 LYS B O 1
ATOM 2228 N N . LYS B 1 114 ? 10.898 16.016 0.542 1 98.31 114 LYS B N 1
ATOM 2229 C CA . LYS B 1 114 ? 9.672 16.516 1.154 1 98.31 114 LYS B CA 1
ATOM 2230 C C . LYS B 1 114 ? 8.812 15.383 1.699 1 98.31 114 LYS B C 1
ATOM 2232 O O . LYS B 1 114 ? 7.91 15.617 2.508 1 98.31 114 LYS B O 1
ATOM 2237 N N . VAL B 1 115 ? 9.047 14.164 1.191 1 98.69 115 VAL B N 1
ATOM 2238 C CA . VAL B 1 115 ? 8.211 13.016 1.533 1 98.69 115 VAL B CA 1
ATOM 2239 C C . VAL B 1 115 ? 8.688 12.398 2.844 1 98.69 115 VAL B C 1
ATOM 2241 O O . VAL B 1 115 ? 9.859 12.016 2.967 1 98.69 115 VAL B O 1
ATOM 2244 N N . MET B 1 116 ? 7.844 12.383 3.812 1 98.25 116 MET B N 1
ATOM 2245 C CA . MET B 1 116 ? 8.125 11.797 5.121 1 98.25 116 MET B CA 1
ATOM 2246 C C . MET B 1 116 ? 6.996 10.883 5.566 1 98.25 116 MET B C 1
ATOM 2248 O O . MET B 1 116 ? 5.875 10.977 5.055 1 98.25 116 MET B O 1
ATOM 2252 N N . LYS B 1 117 ? 7.332 10.016 6.473 1 98.19 117 LYS B N 1
ATOM 2253 C CA . LYS B 1 117 ? 6.293 9.156 7.031 1 98.19 117 LYS B CA 1
ATOM 2254 C C . LYS B 1 117 ? 5.746 9.734 8.336 1 98.19 117 LYS B C 1
ATOM 2256 O O . LYS B 1 117 ? 6.5 10.273 9.141 1 98.19 117 LYS B O 1
ATOM 2261 N N . MET B 1 118 ? 4.445 9.57 8.508 1 98.69 118 MET B N 1
ATOM 2262 C CA . MET B 1 118 ? 3.84 9.922 9.781 1 98.69 118 MET B CA 1
ATOM 2263 C C . MET B 1 118 ? 4.602 9.289 10.945 1 98.69 118 MET B C 1
ATOM 2265 O O . MET B 1 118 ? 4.805 9.922 11.977 1 98.69 118 MET B O 1
ATOM 2269 N N . ALA B 1 119 ? 5.062 8.086 10.75 1 98 119 ALA B N 1
ATOM 2270 C CA . ALA B 1 119 ? 5.742 7.305 11.781 1 98 119 ALA B CA 1
ATOM 2271 C C . ALA B 1 119 ? 7.031 7.992 12.227 1 98 119 ALA B C 1
ATOM 2273 O O . ALA B 1 119 ? 7.512 7.766 13.344 1 98 119 ALA B O 1
ATOM 2274 N N . ASP B 1 120 ? 7.621 8.836 11.367 1 96.88 120 ASP B N 1
ATOM 2275 C CA . ASP B 1 120 ? 8.852 9.547 11.688 1 96.88 120 ASP B CA 1
ATOM 2276 C C . ASP B 1 120 ? 8.633 10.539 12.82 1 96.88 120 ASP B C 1
ATOM 2278 O O . ASP B 1 120 ? 9.586 11.016 13.438 1 96.88 120 ASP B O 1
ATOM 2282 N N . PHE B 1 121 ? 7.379 10.836 13.086 1 97.81 121 PHE B N 1
ATOM 2283 C CA . PHE B 1 121 ? 7.07 11.891 14.047 1 97.81 121 PHE B CA 1
ATOM 2284 C C . PHE B 1 121 ? 6.477 11.305 15.32 1 97.81 121 PHE B C 1
ATOM 2286 O O . PHE B 1 121 ? 6.113 12.047 16.234 1 97.81 121 PHE B O 1
ATOM 2293 N N . PHE B 1 122 ? 6.41 9.992 15.391 1 98.06 122 PHE B N 1
ATOM 2294 C CA . PHE B 1 122 ? 5.828 9.375 16.578 1 98.06 122 PHE B CA 1
ATOM 2295 C C . PHE B 1 122 ? 6.668 9.68 17.812 1 98.06 122 PHE B C 1
ATOM 2297 O O . PHE B 1 122 ? 7.898 9.656 17.75 1 98.06 122 PHE B O 1
ATOM 2304 N N . GLN B 1 123 ? 6.031 9.93 18.906 1 97.19 123 GLN B N 1
ATOM 2305 C CA . GLN B 1 123 ? 6.695 10.18 20.188 1 97.19 123 GLN B CA 1
ATOM 2306 C C . GLN B 1 123 ? 6.375 9.078 21.188 1 97.19 123 GLN B C 1
ATOM 2308 O O . GLN B 1 123 ? 7.273 8.555 21.844 1 97.19 123 GLN B O 1
ATOM 2313 N N . GLU B 1 124 ? 5.152 8.734 21.328 1 97.25 124 GLU B N 1
ATOM 2314 C CA . GLU B 1 124 ? 4.691 7.719 22.266 1 97.25 124 GLU B CA 1
ATOM 2315 C C . GLU B 1 124 ? 4.785 6.32 21.656 1 97.25 124 GLU B C 1
ATOM 2317 O O . GLU B 1 124 ? 4.926 5.332 22.391 1 97.25 124 GLU B O 1
ATOM 2322 N N . TYR B 1 125 ? 4.695 6.238 20.422 1 96.31 125 TYR B N 1
ATOM 2323 C CA . TYR B 1 125 ? 4.703 4.961 19.703 1 96.31 125 TYR B CA 1
ATOM 2324 C C . TYR B 1 125 ? 6 4.777 18.938 1 96.31 125 TYR B C 1
ATOM 2326 O O . TYR B 1 125 ? 5.98 4.406 17.75 1 96.31 125 TYR B O 1
ATOM 2334 N N . LYS B 1 126 ? 7 4.969 19.703 1 89.31 126 LYS B N 1
ATOM 2335 C CA . LYS B 1 126 ? 8.312 4.805 19.078 1 89.31 126 LYS B CA 1
ATOM 2336 C C . LYS B 1 126 ? 8.531 3.359 18.641 1 89.31 126 LYS B C 1
ATOM 2338 O O . LYS B 1 126 ? 8.195 2.424 19.375 1 89.31 126 LYS B O 1
ATOM 2343 N N . GLY B 1 127 ? 8.906 3.053 17.516 1 89.38 127 GLY B N 1
ATOM 2344 C CA . GLY B 1 127 ? 9.117 1.703 17.016 1 89.38 127 GLY B CA 1
ATOM 2345 C C . GLY B 1 127 ? 8.094 1.279 15.984 1 89.38 127 GLY B C 1
ATOM 2346 O O . GLY B 1 127 ? 8.367 0.407 15.156 1 89.38 127 GLY B O 1
ATOM 2347 N N . VAL B 1 128 ? 6.875 1.865 16.188 1 92.5 128 VAL B N 1
ATOM 2348 C CA . VAL B 1 128 ? 5.867 1.627 15.156 1 92.5 128 VAL B CA 1
ATOM 2349 C C . VAL B 1 128 ? 6.281 2.314 13.859 1 92.5 128 VAL B C 1
ATOM 2351 O O . VAL B 1 128 ? 6.719 3.467 13.867 1 92.5 128 VAL B O 1
ATOM 2354 N N . LYS B 1 129 ? 6.074 1.638 12.68 1 93.44 129 LYS B N 1
ATOM 2355 C CA . LYS B 1 129 ? 6.711 2.111 11.453 1 93.44 129 LYS B CA 1
ATOM 2356 C C . LYS B 1 129 ? 5.688 2.705 10.492 1 93.44 129 LYS B C 1
ATOM 2358 O O . LYS B 1 129 ? 6.051 3.256 9.453 1 93.44 129 LYS B O 1
ATOM 2363 N N . SER B 1 130 ? 4.406 2.539 10.852 1 96.44 130 SER B N 1
ATOM 2364 C CA . SER B 1 130 ? 3.381 3.023 9.93 1 96.44 130 SER B CA 1
ATOM 2365 C C . SER B 1 130 ? 2.055 3.248 10.648 1 96.44 130 SER B C 1
ATOM 2367 O O . SER B 1 130 ? 1.889 2.844 11.797 1 96.44 130 SER B O 1
ATOM 2369 N N . VAL B 1 131 ? 1.168 3.957 10.039 1 98.12 131 VAL B N 1
ATOM 2370 C CA . VAL B 1 131 ? -0.246 3.988 10.398 1 98.12 131 VAL B CA 1
ATOM 2371 C C . VAL B 1 131 ? -1.009 2.947 9.586 1 98.12 131 VAL B C 1
ATOM 2373 O O . VAL B 1 131 ? -1.206 3.117 8.375 1 98.12 131 VAL B O 1
ATOM 2376 N N . PRO B 1 132 ? -1.433 1.91 10.281 1 95.62 132 PRO B N 1
ATOM 2377 C CA . PRO B 1 132 ? -2.141 0.874 9.523 1 95.62 132 PRO B CA 1
ATOM 2378 C C . PRO B 1 132 ? -3.453 1.372 8.93 1 95.62 132 PRO B C 1
ATOM 2380 O O . PRO B 1 132 ? -4.117 2.232 9.516 1 95.62 132 PRO B O 1
ATOM 2383 N N . ASP B 1 133 ? -3.75 0.832 7.777 1 95.5 133 ASP B N 1
ATOM 2384 C CA . ASP B 1 133 ? -5.035 1.137 7.156 1 95.5 133 ASP B CA 1
ATOM 2385 C C . ASP B 1 133 ? -6.172 0.391 7.852 1 95.5 133 ASP B C 1
ATOM 2387 O O . ASP B 1 133 ? -6.23 -0.84 7.812 1 95.5 133 ASP B O 1
ATOM 2391 N N . PRO B 1 134 ? -7.062 1.115 8.367 1 96.31 134 PRO B N 1
ATOM 2392 C CA . PRO B 1 134 ? -8.133 0.441 9.102 1 96.31 134 PRO B CA 1
ATOM 2393 C C . PRO B 1 134 ? -9.289 0.008 8.195 1 96.31 134 PRO B C 1
ATOM 2395 O O . PRO B 1 134 ? -10.227 -0.646 8.656 1 96.31 134 PRO B O 1
ATOM 2398 N N . TYR B 1 135 ? -9.242 0.256 6.957 1 91 135 TYR B N 1
ATOM 2399 C CA . TYR B 1 135 ? -10.359 0.185 6.023 1 91 135 TYR B CA 1
ATOM 2400 C C . TYR B 1 135 ? -11.062 -1.167 6.109 1 91 135 TYR B C 1
ATOM 2402 O O . TYR B 1 135 ? -12.289 -1.235 6.129 1 91 135 TYR B O 1
ATOM 2410 N N . TYR B 1 136 ? -10.289 -2.217 6.27 1 86.88 136 TYR B N 1
ATOM 2411 C CA . TYR B 1 136 ? -10.891 -3.545 6.297 1 86.88 136 TYR B CA 1
ATOM 2412 C C . TYR B 1 136 ? -10.977 -4.078 7.723 1 86.88 136 TYR B C 1
ATOM 2414 O O . TYR B 1 136 ? -11.211 -5.27 7.934 1 86.88 136 TYR B O 1
ATOM 2422 N N . GLY B 1 137 ? -10.797 -3.213 8.727 1 91.88 137 GLY B N 1
ATOM 2423 C CA . GLY B 1 137 ? -10.727 -3.648 10.117 1 91.88 137 GLY B CA 1
ATOM 2424 C C . GLY B 1 137 ? -11.969 -3.309 10.914 1 91.88 137 GLY B C 1
ATOM 2425 O O . GLY B 1 137 ? -13.062 -3.189 10.352 1 91.88 137 GLY B O 1
ATOM 2426 N N . THR B 1 138 ? -11.781 -3.344 12.203 1 94.38 138 THR B N 1
ATOM 2427 C CA . THR B 1 138 ? -12.844 -3.07 13.156 1 94.38 138 THR B CA 1
ATOM 2428 C C . THR B 1 138 ? -12.742 -1.644 13.695 1 94.38 138 THR B C 1
ATOM 2430 O O . THR B 1 138 ? -11.812 -0.911 13.344 1 94.38 138 THR B O 1
ATOM 2433 N N . THR B 1 139 ? -13.75 -1.306 14.508 1 96.56 139 THR B N 1
ATOM 2434 C CA . THR B 1 139 ? -13.742 0.006 15.148 1 96.56 139 THR B CA 1
ATOM 2435 C C . THR B 1 139 ? -12.43 0.23 15.906 1 96.56 139 THR B C 1
ATOM 2437 O O . THR B 1 139 ? -11.906 1.344 15.922 1 96.56 139 THR B O 1
ATOM 2440 N N . ARG B 1 140 ? -11.953 -0.812 16.438 1 96.94 140 ARG B N 1
ATOM 2441 C CA . ARG B 1 140 ? -10.695 -0.72 17.172 1 96.94 140 ARG B CA 1
ATOM 2442 C C . ARG B 1 140 ? -9.547 -0.323 16.266 1 96.94 140 ARG B C 1
ATOM 2444 O O . ARG B 1 140 ? -8.641 0.406 16.672 1 96.94 140 ARG B O 1
ATOM 2451 N N . ASP B 1 141 ? -9.578 -0.741 15.023 1 97.06 141 ASP B N 1
ATOM 2452 C CA . ASP B 1 141 ? -8.539 -0.397 14.062 1 97.06 141 ASP B CA 1
ATOM 2453 C C . ASP B 1 141 ? -8.578 1.091 13.719 1 97.06 141 ASP B C 1
ATOM 2455 O O . ASP B 1 141 ? -7.531 1.717 13.531 1 97.06 141 ASP B O 1
ATOM 2459 N N . PHE B 1 142 ? -9.797 1.629 13.672 1 98.38 142 PHE B N 1
ATOM 2460 C CA . PHE B 1 142 ? -9.938 3.057 13.414 1 98.38 142 PHE B CA 1
ATOM 2461 C C . PHE B 1 142 ? -9.422 3.871 14.594 1 98.38 142 PHE B C 1
ATOM 2463 O O . PHE B 1 142 ? -8.727 4.871 14.406 1 98.38 142 PHE B O 1
ATOM 2470 N N . ASP B 1 143 ? -9.719 3.393 15.781 1 98.44 143 ASP B N 1
ATOM 2471 C CA . ASP B 1 143 ? -9.219 4.062 16.984 1 98.44 143 ASP B CA 1
ATOM 2472 C C . ASP B 1 143 ? -7.691 4.023 17.031 1 98.44 143 ASP B C 1
ATOM 2474 O O . ASP B 1 143 ? -7.051 5.016 17.391 1 98.44 143 ASP B O 1
ATOM 2478 N N . ASN B 1 144 ? -7.195 2.914 16.688 1 98.19 144 ASN B N 1
ATOM 2479 C CA . ASN B 1 144 ? -5.742 2.777 16.688 1 98.19 144 ASN B CA 1
ATOM 2480 C C . ASN B 1 144 ? -5.098 3.73 15.68 1 98.19 144 ASN B C 1
ATOM 2482 O O . ASN B 1 144 ? -4.082 4.359 15.977 1 98.19 144 ASN B O 1
ATOM 2486 N N . ALA B 1 145 ? -5.66 3.807 14.523 1 98.44 145 ALA B N 1
ATOM 2487 C CA . ALA B 1 145 ? -5.152 4.738 13.523 1 98.44 145 ALA B CA 1
ATOM 2488 C C . ALA B 1 145 ? -5.18 6.172 14.039 1 98.44 145 ALA B C 1
ATOM 2490 O O . ALA B 1 145 ? -4.211 6.918 13.875 1 98.44 145 ALA B O 1
ATOM 2491 N N . LEU B 1 146 ? -6.273 6.516 14.719 1 98.75 146 LEU B N 1
ATOM 2492 C CA . LEU B 1 146 ? -6.398 7.859 15.273 1 98.75 146 LEU B CA 1
ATOM 2493 C C . LEU B 1 146 ? -5.359 8.094 16.359 1 98.75 146 LEU B C 1
ATOM 2495 O O . LEU B 1 146 ? -4.773 9.18 16.453 1 98.75 146 LEU B O 1
ATOM 2499 N N . ASP B 1 147 ? -5.098 7.09 17.188 1 98.81 147 ASP B N 1
ATOM 2500 C CA . ASP B 1 147 ? -4.066 7.195 18.219 1 98.81 147 ASP B CA 1
ATOM 2501 C C . ASP B 1 147 ? -2.709 7.527 17.609 1 98.81 147 ASP B C 1
ATOM 2503 O O . ASP B 1 147 ? -2.01 8.43 18.078 1 98.81 147 ASP B O 1
ATOM 2507 N N . LEU B 1 148 ? -2.426 6.824 16.609 1 98.81 148 LEU B N 1
ATOM 2508 C CA . LEU B 1 148 ? -1.131 6.992 15.953 1 98.81 148 LEU B CA 1
ATOM 2509 C C . LEU B 1 148 ? -1.05 8.344 15.25 1 98.81 148 LEU B C 1
ATOM 2511 O O . LEU B 1 148 ? -0.02 9.016 15.305 1 98.81 148 LEU B O 1
ATOM 2515 N N . ILE B 1 149 ? -2.127 8.727 14.602 1 98.88 149 ILE B N 1
ATOM 2516 C CA . ILE B 1 149 ? -2.162 9.992 13.883 1 98.88 149 ILE B CA 1
ATOM 2517 C C . ILE B 1 149 ? -2.023 11.148 14.867 1 98.88 149 ILE B C 1
ATOM 2519 O O . ILE B 1 149 ? -1.272 12.102 14.625 1 98.88 149 ILE B O 1
ATOM 2523 N N . GLU B 1 150 ? -2.717 11.07 15.984 1 98.81 150 GLU B N 1
ATOM 2524 C CA . GLU B 1 150 ? -2.6 12.094 17.016 1 98.81 150 GLU B CA 1
ATOM 2525 C C . GLU B 1 150 ? -1.161 12.219 17.516 1 98.81 150 GLU B C 1
ATOM 2527 O O . GLU B 1 150 ? -0.632 13.32 17.641 1 98.81 150 GLU B O 1
ATOM 2532 N N . ASP B 1 151 ? -0.588 11.102 17.766 1 98.81 151 ASP B N 1
ATOM 2533 C CA . ASP B 1 151 ? 0.798 11.094 18.219 1 98.81 151 ASP B CA 1
ATOM 2534 C C . ASP B 1 151 ? 1.726 11.703 17.172 1 98.81 151 ASP B C 1
ATOM 2536 O O . ASP B 1 151 ? 2.58 12.531 17.5 1 98.81 151 ASP B O 1
ATOM 2540 N N . GLY B 1 152 ? 1.54 11.289 15.93 1 98.62 152 GLY B N 1
ATOM 2541 C CA . GLY B 1 152 ? 2.361 11.805 14.844 1 98.62 152 GLY B CA 1
ATOM 2542 C C . GLY B 1 152 ? 2.215 13.297 14.641 1 98.62 152 GLY B C 1
ATOM 2543 O O . GLY B 1 152 ? 3.205 14 14.438 1 98.62 152 GLY B O 1
ATOM 2544 N N . VAL B 1 153 ? 0.987 13.766 14.695 1 98.56 153 VAL B N 1
ATOM 2545 C CA . VAL B 1 153 ? 0.726 15.188 14.516 1 98.56 153 VAL B CA 1
ATOM 2546 C C . VAL B 1 153 ? 1.379 15.984 15.648 1 98.56 153 VAL B C 1
ATOM 2548 O O . VAL B 1 153 ? 2.008 17.016 15.406 1 98.56 153 VAL B O 1
ATOM 2551 N N . ASN B 1 154 ? 1.221 15.484 16.844 1 97.88 154 ASN B N 1
ATOM 2552 C CA . ASN B 1 154 ? 1.874 16.141 17.984 1 97.88 154 ASN B CA 1
ATOM 2553 C C . ASN B 1 154 ? 3.389 16.188 17.797 1 97.88 154 ASN B C 1
ATOM 2555 O O . ASN B 1 154 ? 4.016 17.219 18.062 1 97.88 154 ASN B O 1
ATOM 2559 N N . GLY B 1 155 ? 3.91 15.094 17.375 1 97.88 155 GLY B N 1
ATOM 2560 C CA . GLY B 1 155 ? 5.34 15.07 17.109 1 97.88 155 GLY B CA 1
ATOM 2561 C C . GLY B 1 155 ? 5.754 16.047 16.016 1 97.88 155 GLY B C 1
ATOM 2562 O O . GLY B 1 155 ? 6.781 16.703 16.125 1 97.88 155 GLY B O 1
ATOM 2563 N N . MET B 1 156 ? 5.004 16.125 14.969 1 97.56 156 MET B N 1
ATOM 2564 C CA . MET B 1 156 ? 5.27 17.047 13.867 1 97.56 156 MET B CA 1
ATOM 2565 C C . MET B 1 156 ? 5.277 18.484 14.359 1 97.56 156 MET B C 1
ATOM 2567 O O . MET B 1 156 ? 6.199 19.25 14.055 1 97.56 156 MET B O 1
ATOM 2571 N N . LEU B 1 157 ? 4.266 18.828 15.086 1 96.88 157 LEU B N 1
ATOM 2572 C CA . LEU B 1 157 ? 4.133 20.203 15.547 1 96.88 157 LEU B CA 1
ATOM 2573 C C . LEU B 1 157 ? 5.234 20.562 16.547 1 96.88 157 LEU B C 1
ATOM 2575 O O . LEU B 1 157 ? 5.695 21.703 16.594 1 96.88 157 LEU B O 1
ATOM 2579 N N . SER B 1 158 ? 5.711 19.547 17.312 1 95.44 158 SER B N 1
ATOM 2580 C CA . SER B 1 158 ? 6.828 19.781 18.219 1 95.44 158 SER B CA 1
ATOM 2581 C C . SER B 1 158 ? 8.109 20.078 17.453 1 95.44 158 SER B C 1
ATOM 2583 O O . SER B 1 158 ? 8.977 20.797 17.938 1 95.44 158 SER B O 1
ATOM 2585 N N . ARG B 1 159 ? 8.195 19.5 16.281 1 93.19 159 ARG B N 1
ATOM 2586 C CA . ARG B 1 159 ? 9.391 19.672 15.469 1 93.19 159 ARG B CA 1
ATOM 2587 C C . ARG B 1 159 ? 9.312 20.953 14.641 1 93.19 159 ARG B C 1
ATOM 2589 O O . ARG B 1 159 ? 10.328 21.594 14.383 1 93.19 159 ARG B O 1
ATOM 2596 N N . LEU B 1 160 ? 8.188 21.25 14.094 1 87.62 160 LEU B N 1
ATOM 2597 C CA . LEU B 1 160 ? 7.996 22.375 13.18 1 87.62 160 LEU B CA 1
ATOM 2598 C C . LEU B 1 160 ? 7.836 23.688 13.945 1 87.62 160 LEU B C 1
ATOM 2600 O O . LEU B 1 160 ? 8.062 24.766 13.391 1 87.62 160 LEU B O 1
ATOM 2604 N N . VAL B 1 161 ? 7.395 23.672 15.102 1 75.38 161 VAL B N 1
ATOM 2605 C CA . VAL B 1 161 ? 7.191 24.875 15.906 1 75.38 161 VAL B CA 1
ATOM 2606 C C . VAL B 1 161 ? 8.375 25.062 16.859 1 75.38 161 VAL B C 1
ATOM 2608 O O . VAL B 1 161 ? 8.859 24.109 17.453 1 75.38 161 VAL B O 1
#

Foldseek 3Di:
DPPPLADAAEEEEEEAWQQALRLLLQQLLCVVCVVVVNNSRHHYYYEHADCPQAQHFHDPLLCVLQVVVPTHRGDGYHHDDQCVLVVHQAYEYFADVRLVSLLVSHPDPNSNVRYYYLLVQADPPPPDGGQDDCPVHDSVSSVSSSVSSNRSSVSVVVVVD/DPPPLADAAEEEEEEAWQQALRLLLQQLLCVVCVVVVNNSRHHYYYEHADCPQAQHFHDPLLCVLQVVVPTHRGDGYHHDDQCVLVVHQAYEYFADVRLVSLLVSHPDPNSNVRYYYLLVQADPPPPDGGQDDCPVHDSVSSVSSSVSSNRSSVSVVVVVD

InterPro domains:
  IPR017867 Protein-tyrosine phosphatase, low molecular weight [PR00719] (1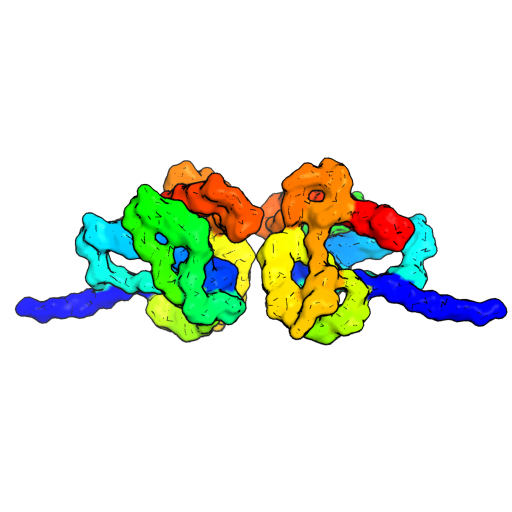1-28)
  IPR017867 Protein-tyrosine phosphatase, low molecular weight [PR00719] (54-70)
  IPR017867 Protein-tyrosine phosphatase, low molecular weight [PR00719] (87-102)
  IPR017867 Protein-tyrosine phosphatase, low molecular weight [PR00719] (131-146)
  IPR023485 Phosphotyrosine protein phosphatase I [PF01451] (10-160)
  IPR023485 Phosphotyrosine protein phosphatase I [SM00226] (9-159)
  IPR036196 Phosphotyrosine protein phosphatase I superfamily [SSF52788] (8-160)
  IPR050438 Low Molecular Weight Phosphotyrosine Protein Phosphatase [PTHR11717] (4-159)